Protein AF-R7UYV5-F1 (afdb_monomer)

Solvent-accessible surface area (backbone atoms only — not comparable to full-atom values): 17183 Å² total; per-residue (Å²): 114,71,64,65,51,50,54,50,50,54,48,51,55,49,33,38,77,69,59,76,44,75,61,69,67,58,50,24,51,49,26,20,51,45,19,33,54,54,36,56,57,60,69,42,44,60,77,72,38,45,71,62,54,72,73,52,86,53,70,69,59,49,52,48,54,55,47,52,53,52,50,51,51,54,54,49,55,54,69,66,52,76,60,58,95,75,49,88,76,94,54,76,79,52,58,78,50,43,81,80,53,74,98,81,84,72,66,77,56,48,59,56,22,21,54,61,21,46,48,76,76,76,92,62,38,27,42,59,44,27,51,73,62,38,43,38,42,67,93,74,33,97,73,51,39,72,41,53,53,85,82,46,59,84,50,38,63,61,30,34,37,66,21,87,89,35,90,52,43,69,46,79,65,89,73,72,86,91,74,51,62,70,58,47,53,49,39,44,50,53,38,30,68,62,74,56,46,42,36,29,34,40,34,23,43,32,52,66,56,23,46,46,44,33,63,65,48,49,45,48,39,31,72,68,22,67,74,41,43,79,44,39,59,56,59,85,44,96,85,38,77,30,54,74,46,31,46,41,34,76,74,27,36,38,39,48,25,14,38,72,31,52,69,55,40,64,67,55,72,20,36,34,39,39,36,49,64,66,90,65,43,62,74,55,17,94,87,76,38,41,35,67,61,50,41,57,60,24,25,58,93,29,69,94,75,28,32,36,42,65

Radius of gyration: 23.12 Å; Cα contacts (8 Å, |Δi|>4): 418; chains: 1; bounding box: 58×69×57 Å

Organism: Capitella teleta (NCBI:txid283909)

Sequence (310 aa):
MREAFKAKLTKLEYEEKSGKLTDASKVKEDAFKAGRIIRDELLAIPDRMADVLAAEEDPGKIAELLQEELEAILNELNRQKLFHPGTVLSNFLFYLYLTFYVPTLMSPLLPSGFFAGLKPDTRLTVSQWADQKRILPAKAAKEAGRWRTARTPYLKEIMDCLSPSSPVEQVIFMKGAQVGGTECGNNWLGYVIDHTPGPMMYVLPTLDLAKRTSKQRIAPMIEEMPSLQEKVRDPRSRDSGNTLLTKEFPNGVLIFTGANSAAGLRSMPARFLFMDEVDAYDDDVDGEGSPINLAIKRTATFSRNRKILM

Mean predicted aligned error: 13.52 Å

pLDDT: mean 79.77, std 18.06, range [32.81, 98.5]

Structure (mmCIF, N/CA/C/O backbone):
data_AF-R7UYV5-F1
#
_entry.id   AF-R7UYV5-F1
#
loop_
_atom_site.group_PDB
_atom_site.id
_atom_site.type_symbol
_atom_site.label_atom_id
_atom_site.label_alt_id
_atom_site.label_comp_id
_atom_site.label_asym_id
_atom_site.label_entity_id
_atom_site.label_seq_id
_atom_site.pdbx_PDB_ins_code
_atom_site.Cartn_x
_atom_site.Cartn_y
_atom_site.Cartn_z
_atom_site.occupancy
_atom_site.B_iso_or_equiv
_atom_site.auth_seq_id
_atom_site.auth_comp_id
_atom_site.auth_asym_id
_atom_site.auth_atom_id
_atom_site.pdbx_PDB_model_num
ATOM 1 N N . MET A 1 1 ? -16.642 43.621 31.802 1.00 54.19 1 MET A N 1
ATOM 2 C CA . MET A 1 1 ? -16.700 42.702 30.634 1.00 54.19 1 MET A CA 1
ATOM 3 C C . MET A 1 1 ? -15.513 41.729 30.587 1.00 54.19 1 MET A C 1
ATOM 5 O O . MET A 1 1 ? -15.738 40.533 30.472 1.00 54.19 1 MET A O 1
ATOM 9 N N . ARG A 1 2 ? -14.265 42.206 30.744 1.00 57.78 2 ARG A N 1
ATOM 10 C CA . ARG A 1 2 ? -13.034 41.385 30.698 1.00 57.78 2 ARG A CA 1
ATOM 11 C C . ARG A 1 2 ? -12.914 40.344 31.829 1.00 57.78 2 ARG A C 1
ATOM 13 O O . ARG A 1 2 ? -12.500 39.221 31.573 1.00 57.78 2 ARG A O 1
ATOM 20 N N . GLU A 1 3 ? -13.328 40.685 33.050 1.00 65.19 3 GLU A N 1
ATOM 21 C CA . GLU A 1 3 ? -13.266 39.773 34.210 1.00 65.19 3 GLU A CA 1
ATOM 22 C C . GLU A 1 3 ? -14.286 38.632 34.144 1.00 65.19 3 GLU A C 1
ATOM 24 O O . GLU A 1 3 ? -13.939 37.481 34.390 1.00 65.19 3 GLU A O 1
ATOM 29 N N . ALA A 1 4 ? -15.519 38.920 33.713 1.00 69.12 4 ALA A N 1
ATOM 30 C CA . ALA A 1 4 ? -16.550 37.899 33.514 1.00 69.12 4 ALA A CA 1
ATOM 31 C C . ALA A 1 4 ? -16.157 36.877 32.430 1.00 69.12 4 ALA A C 1
ATOM 33 O O . ALA A 1 4 ? -16.498 35.699 32.527 1.00 69.12 4 ALA A O 1
ATOM 34 N N . PHE A 1 5 ? -15.414 37.318 31.411 1.00 64.44 5 PHE A N 1
ATOM 35 C CA . PHE A 1 5 ? -14.887 36.441 30.365 1.00 64.44 5 PHE A CA 1
ATOM 36 C C . PHE A 1 5 ? -13.765 35.538 30.895 1.00 64.44 5 PHE A C 1
ATOM 38 O O . PHE A 1 5 ? -13.761 34.338 30.637 1.00 64.44 5 PHE A O 1
ATOM 45 N N . LYS A 1 6 ? -12.863 36.099 31.711 1.00 72.25 6 LYS A N 1
ATOM 46 C CA . LYS A 1 6 ? -11.785 35.355 32.377 1.00 72.25 6 LYS A CA 1
ATOM 47 C C . LYS A 1 6 ? -12.336 34.285 33.325 1.00 72.25 6 LYS A C 1
ATOM 49 O O . LYS A 1 6 ? -11.895 33.146 33.269 1.00 72.25 6 LYS A O 1
ATOM 54 N N . ALA A 1 7 ? -13.359 34.622 34.113 1.00 73.75 7 ALA A N 1
ATOM 55 C CA . ALA A 1 7 ? -14.025 33.682 35.015 1.00 73.75 7 ALA A CA 1
ATOM 56 C C . ALA A 1 7 ? -14.699 32.516 34.270 1.00 73.75 7 ALA A C 1
ATOM 58 O O . ALA A 1 7 ? -14.621 31.372 34.715 1.00 73.75 7 ALA A O 1
ATOM 59 N N . LYS A 1 8 ? -15.323 32.781 33.111 1.00 77.06 8 LYS A N 1
ATOM 60 C CA . LYS A 1 8 ? -15.879 31.722 32.252 1.00 77.06 8 LYS A CA 1
ATOM 61 C C . LYS A 1 8 ? -14.795 30.808 31.682 1.00 77.06 8 LYS A C 1
ATOM 63 O O . LYS A 1 8 ? -14.992 29.600 31.679 1.00 77.06 8 LYS A O 1
ATOM 68 N N . LEU A 1 9 ? -13.665 31.363 31.243 1.00 73.19 9 LEU A N 1
ATOM 69 C CA . LEU A 1 9 ? -12.555 30.579 30.697 1.00 73.19 9 LEU A CA 1
ATOM 70 C C . LEU A 1 9 ? -11.940 29.661 31.762 1.00 73.19 9 LEU A C 1
ATOM 72 O O . LEU A 1 9 ? -11.817 28.465 31.541 1.00 73.19 9 LEU A O 1
ATOM 76 N N . THR A 1 10 ? -11.659 30.189 32.954 1.00 73.12 10 THR A N 1
ATOM 77 C CA . THR A 1 10 ? -11.117 29.392 34.065 1.00 73.12 10 THR A CA 1
ATOM 78 C C . THR A 1 10 ? -12.093 28.308 34.526 1.00 73.12 10 THR A C 1
ATOM 80 O O . THR A 1 10 ? -11.672 27.214 34.894 1.00 73.12 10 THR A O 1
ATOM 83 N N . LYS A 1 11 ? -13.405 28.579 34.474 1.00 76.00 11 LYS A N 1
ATOM 84 C CA . LYS A 1 11 ? -14.430 27.567 34.747 1.00 76.00 11 LYS A CA 1
ATOM 85 C C . LYS A 1 11 ? -14.418 26.450 33.698 1.00 76.00 11 LYS A C 1
ATOM 87 O O . LYS A 1 11 ? -14.451 25.290 34.088 1.00 76.00 11 LYS A O 1
ATOM 92 N N . LEU A 1 12 ? -14.325 26.786 32.410 1.00 73.50 12 LEU A N 1
ATOM 93 C CA . LEU A 1 12 ? -14.223 25.801 31.326 1.00 73.50 12 LEU A CA 1
ATOM 94 C C . LEU A 1 12 ? -12.952 24.950 31.452 1.00 73.50 12 LEU A C 1
ATOM 96 O O . LEU A 1 12 ? -13.038 23.731 31.388 1.00 73.50 12 LEU A O 1
ATOM 100 N N . GLU A 1 13 ? -11.800 25.568 31.723 1.00 70.94 13 GLU A N 1
ATOM 101 C CA . GLU A 1 13 ? -10.529 24.859 31.943 1.00 70.94 13 GLU A CA 1
ATOM 102 C C . GLU A 1 13 ? -10.581 23.935 33.171 1.00 70.94 13 GLU A C 1
ATOM 104 O O . GLU A 1 13 ? -10.011 22.843 33.167 1.00 70.94 13 GLU A O 1
ATOM 109 N N . TYR A 1 14 ? -11.265 24.352 34.241 1.00 72.69 14 TYR A N 1
ATOM 110 C CA . TYR A 1 14 ? -11.492 23.517 35.422 1.00 72.69 14 TYR A CA 1
ATOM 111 C C . TYR A 1 14 ? -12.441 22.349 35.122 1.00 72.69 14 TYR A C 1
ATOM 113 O O . TYR A 1 14 ? -12.207 21.223 35.561 1.00 72.69 14 TYR A O 1
ATOM 121 N N . GLU A 1 15 ? -13.511 22.591 34.368 1.00 72.56 15 GLU A N 1
ATOM 122 C CA . GLU A 1 15 ? -14.470 21.564 33.957 1.00 72.56 15 GLU A CA 1
ATOM 123 C C . GLU A 1 15 ? -13.849 20.555 32.972 1.00 72.56 15 GLU A C 1
ATOM 125 O O . GLU A 1 15 ? -14.132 19.363 33.069 1.00 72.56 15 GLU A O 1
ATOM 130 N N . GLU A 1 16 ? -12.928 20.984 32.108 1.00 66.00 16 GLU A N 1
ATOM 131 C CA . GLU A 1 16 ? -12.119 20.106 31.253 1.00 66.00 16 GLU A CA 1
ATOM 132 C C . GLU A 1 16 ? -11.126 19.270 32.081 1.00 66.00 16 GLU A C 1
ATOM 134 O O . GLU A 1 16 ? -11.107 18.044 31.982 1.00 66.00 16 GLU A O 1
ATOM 139 N N . LYS A 1 17 ? -10.358 19.898 32.987 1.00 68.88 17 LYS A N 1
ATOM 140 C CA . LYS A 1 17 ? -9.399 19.192 33.864 1.00 68.88 17 LYS A CA 1
ATOM 141 C C . LYS A 1 17 ? -10.058 18.243 34.865 1.00 68.88 17 LYS A C 1
ATOM 143 O O . LYS A 1 17 ? -9.438 17.266 35.270 1.00 68.88 17 LYS A O 1
ATOM 148 N N . SER A 1 18 ? -11.294 18.524 35.274 1.00 67.44 18 SER A N 1
ATOM 149 C CA . SER A 1 18 ? -12.090 17.638 36.135 1.00 67.44 18 SER A CA 1
ATOM 150 C C . SER A 1 18 ? -12.818 16.533 35.362 1.00 67.44 18 SER A C 1
ATOM 152 O O . SER A 1 18 ? -13.524 15.736 35.976 1.00 67.44 18 SER A O 1
ATOM 154 N N . GLY A 1 19 ? -12.658 16.472 34.033 1.00 59.16 19 GLY A N 1
ATOM 155 C CA . GLY A 1 19 ? -13.279 15.461 33.178 1.00 59.16 19 GLY A CA 1
ATOM 156 C C . GLY A 1 19 ? -14.786 15.645 32.969 1.00 59.16 19 GLY A C 1
ATOM 157 O O . GLY A 1 19 ? -15.437 14.739 32.459 1.00 59.16 19 GLY A O 1
ATOM 158 N N . LYS A 1 20 ? -15.356 16.796 33.357 1.00 63.41 20 LYS A N 1
ATOM 159 C CA . LYS A 1 20 ? -16.779 17.127 33.152 1.00 63.41 20 LYS A CA 1
ATOM 160 C C . LYS A 1 20 ? -17.080 17.614 31.736 1.00 63.41 20 LYS A C 1
ATOM 162 O O . LYS A 1 20 ? -18.217 17.496 31.289 1.00 63.41 20 LYS A O 1
ATOM 167 N N . LEU A 1 21 ? -16.085 18.171 31.049 1.00 58.25 21 LEU A N 1
ATOM 168 C CA . LEU A 1 21 ? -16.178 18.611 29.660 1.00 58.25 21 LEU A CA 1
ATOM 169 C C . LEU A 1 21 ? -15.117 17.912 28.814 1.00 58.25 21 LEU A C 1
ATOM 171 O O . LEU A 1 21 ? -14.009 17.643 29.271 1.00 58.25 21 LEU A O 1
ATOM 175 N N . THR A 1 22 ? -15.464 17.627 27.564 1.00 68.62 22 THR A N 1
ATOM 176 C CA . THR A 1 22 ? -14.539 17.082 26.574 1.00 68.62 22 THR A CA 1
ATOM 177 C C . THR A 1 22 ? -14.796 17.754 25.229 1.00 68.62 22 THR A C 1
ATOM 179 O O . THR A 1 22 ? -15.913 18.204 24.959 1.00 68.62 22 THR A O 1
ATOM 182 N N . ASP A 1 23 ? -13.757 17.851 24.401 1.00 68.69 23 ASP A N 1
ATOM 183 C CA . ASP A 1 23 ? -13.834 18.526 23.109 1.00 68.69 23 ASP A CA 1
ATOM 184 C C . ASP A 1 23 ? -14.849 17.840 22.175 1.00 68.69 23 ASP A C 1
ATOM 186 O O . ASP A 1 23 ? -14.789 16.637 21.919 1.00 68.69 23 ASP A O 1
ATOM 190 N N . ALA A 1 24 ? -15.796 18.620 21.651 1.00 64.56 24 ALA A N 1
ATOM 191 C CA . ALA A 1 24 ? -16.875 18.116 20.805 1.00 64.56 24 ALA A CA 1
ATOM 192 C C . ALA A 1 24 ? -16.383 17.522 19.472 1.00 64.56 24 ALA A C 1
ATOM 194 O O . ALA A 1 24 ? -17.008 16.596 18.949 1.00 64.56 24 ALA A O 1
ATOM 195 N N . SER A 1 25 ? -15.288 18.046 18.916 1.00 61.69 25 SER A N 1
ATOM 196 C CA . SER A 1 25 ? -14.657 17.524 17.699 1.00 61.69 25 SER A CA 1
ATOM 197 C C . SER A 1 25 ? -13.985 16.189 17.995 1.00 61.69 25 SER A C 1
ATOM 199 O O . SER A 1 25 ? -14.195 15.230 17.258 1.00 61.69 25 SER A O 1
ATOM 201 N N . LYS A 1 26 ? -13.301 16.082 19.139 1.00 62.88 26 LYS A N 1
ATOM 202 C CA . LYS A 1 26 ? -12.707 14.825 19.609 1.00 62.88 26 LYS A CA 1
ATOM 203 C C . LYS A 1 26 ? -13.756 13.728 19.821 1.00 62.88 26 LYS A C 1
ATOM 205 O O . LYS A 1 26 ? -13.574 12.618 19.335 1.00 62.88 26 LYS A O 1
ATOM 210 N N . VAL A 1 27 ? -14.896 14.042 20.450 1.00 64.00 27 VAL A N 1
ATOM 211 C CA . VAL A 1 27 ? -16.013 13.079 20.599 1.00 64.00 27 VAL A CA 1
ATOM 212 C C . VAL A 1 27 ? -16.524 12.601 19.245 1.00 64.00 27 VAL A C 1
ATOM 214 O O . VAL A 1 27 ? -16.789 11.414 19.074 1.00 64.00 27 VAL A O 1
ATOM 217 N N . LYS A 1 28 ? -16.674 13.511 18.275 1.00 59.09 28 LYS A N 1
ATOM 218 C CA . LYS A 1 28 ? -17.114 13.156 16.921 1.00 59.09 28 LYS A CA 1
ATOM 219 C C . LYS A 1 28 ? -16.106 12.268 16.202 1.00 59.09 28 LYS A C 1
ATOM 221 O O . LYS A 1 28 ? -16.522 11.303 15.568 1.00 59.09 28 LYS A O 1
ATOM 226 N N . GLU A 1 29 ? -14.816 12.579 16.294 1.00 58.94 29 GLU A N 1
ATOM 227 C CA . GLU A 1 29 ? -13.751 11.765 15.706 1.00 58.94 29 GLU A CA 1
ATOM 228 C C . GLU A 1 29 ? -13.697 10.368 16.319 1.00 58.94 29 GLU A C 1
ATOM 230 O O . GLU A 1 29 ? -13.600 9.384 15.588 1.00 58.94 29 GLU A O 1
ATOM 235 N N . ASP A 1 30 ? -13.787 10.265 17.643 1.00 61.31 30 ASP A N 1
ATOM 236 C CA . ASP A 1 30 ? -13.754 8.983 18.344 1.00 61.31 30 ASP A CA 1
ATOM 237 C C . ASP A 1 30 ? -15.011 8.155 18.027 1.00 61.31 30 ASP A C 1
ATOM 239 O O . ASP A 1 30 ? -14.907 6.968 17.717 1.00 61.31 30 ASP A O 1
ATOM 243 N N . ALA A 1 31 ? -16.188 8.789 17.969 1.00 62.53 31 ALA A N 1
ATOM 244 C CA . ALA A 1 31 ? -17.424 8.145 17.524 1.00 62.53 31 ALA A CA 1
ATOM 245 C C . ALA A 1 31 ? -17.353 7.683 16.056 1.00 62.53 31 ALA A C 1
ATOM 247 O O . ALA A 1 31 ? -17.812 6.586 15.735 1.00 62.53 31 ALA A O 1
ATOM 248 N N . PHE A 1 32 ? -16.753 8.482 15.166 1.00 60.69 32 PHE A N 1
ATOM 249 C CA . PHE A 1 32 ? -16.537 8.117 13.764 1.00 60.69 32 PHE A CA 1
ATOM 250 C C . PHE A 1 32 ? -15.580 6.929 13.626 1.00 60.69 32 PHE A C 1
ATOM 252 O O . PHE A 1 32 ? -15.877 5.991 12.888 1.00 60.69 32 PHE A O 1
ATOM 259 N N . LYS A 1 33 ? -14.461 6.928 14.364 1.00 60.91 33 LYS A N 1
ATOM 260 C CA . LYS A 1 33 ? -13.514 5.801 14.408 1.00 60.91 33 LYS A CA 1
ATOM 261 C C . LYS A 1 33 ? -14.194 4.531 14.916 1.00 60.91 33 LYS A C 1
ATOM 263 O O . LYS A 1 33 ? -14.040 3.488 14.290 1.00 60.91 33 LYS A O 1
ATOM 268 N N . ALA A 1 34 ? -14.987 4.622 15.985 1.00 64.88 34 ALA A N 1
ATOM 269 C CA . ALA A 1 34 ? -15.735 3.485 16.515 1.00 64.88 34 ALA A CA 1
ATOM 270 C C . ALA A 1 34 ? -16.741 2.929 15.491 1.00 64.88 34 ALA A C 1
ATOM 272 O O . ALA A 1 34 ? -16.753 1.727 15.236 1.00 64.88 34 ALA A O 1
ATOM 273 N N . GLY A 1 35 ? -17.528 3.798 14.845 1.00 64.44 35 GLY A N 1
ATOM 274 C CA . GLY A 1 35 ? -18.450 3.394 13.778 1.00 64.44 35 GLY A CA 1
ATOM 275 C C . GLY A 1 35 ? -17.730 2.736 12.596 1.00 64.44 35 GLY A C 1
ATOM 276 O O . GLY A 1 35 ? -18.195 1.723 12.079 1.00 64.44 35 GLY A O 1
ATOM 277 N N . ARG A 1 36 ? -16.559 3.262 12.213 1.00 63.50 36 ARG A N 1
ATOM 278 C CA . ARG A 1 36 ? -15.722 2.703 11.145 1.00 63.50 36 ARG A CA 1
ATOM 279 C C . ARG A 1 36 ? -15.203 1.308 11.488 1.00 63.50 36 ARG A C 1
ATOM 281 O O . ARG A 1 36 ? -15.285 0.427 10.646 1.00 63.50 36 ARG A O 1
ATOM 288 N N . ILE A 1 37 ? -14.709 1.102 12.709 1.00 65.62 37 ILE A N 1
ATOM 289 C CA . ILE A 1 37 ? -14.221 -0.206 13.171 1.00 65.62 37 ILE A CA 1
ATOM 290 C C . ILE A 1 37 ? -15.350 -1.241 13.112 1.00 65.62 37 ILE A C 1
ATOM 292 O O . ILE A 1 37 ? -15.172 -2.303 12.527 1.00 65.62 37 ILE A O 1
ATOM 296 N N . ILE A 1 38 ? -16.538 -0.903 13.627 1.00 70.50 38 ILE A N 1
ATOM 297 C CA . ILE A 1 38 ? -17.713 -1.789 13.569 1.00 70.50 38 ILE A CA 1
ATOM 298 C C . ILE A 1 38 ? -18.067 -2.127 12.118 1.00 70.50 38 ILE A C 1
ATOM 300 O O . ILE A 1 38 ? -18.268 -3.288 11.776 1.00 70.50 38 ILE A O 1
ATOM 304 N N . ARG A 1 39 ? -18.140 -1.116 11.250 1.00 70.38 39 ARG A N 1
ATOM 305 C CA . ARG A 1 39 ? -18.445 -1.304 9.831 1.00 70.38 39 ARG A CA 1
ATOM 306 C C . ARG A 1 39 ? -17.429 -2.214 9.146 1.00 70.38 39 ARG A C 1
ATOM 308 O O . ARG A 1 39 ? -17.838 -3.101 8.406 1.00 70.38 39 ARG A O 1
ATOM 315 N N . ASP A 1 40 ? -16.139 -1.970 9.357 1.00 66.62 40 ASP A N 1
ATOM 316 C CA . ASP A 1 40 ? -15.062 -2.740 8.734 1.00 66.62 40 ASP A CA 1
ATOM 317 C C . ASP A 1 40 ? -15.142 -4.219 9.173 1.00 66.62 40 ASP A C 1
ATOM 319 O O . ASP A 1 40 ? -15.037 -5.106 8.327 1.00 66.62 40 ASP A O 1
ATOM 323 N N . GLU A 1 41 ? -15.452 -4.491 10.448 1.00 72.06 41 GLU A N 1
ATOM 324 C CA . GLU A 1 41 ? -15.679 -5.856 10.946 1.00 72.06 41 GLU A CA 1
ATOM 325 C C . GLU A 1 41 ? -16.919 -6.528 10.346 1.00 72.06 41 GLU A C 1
ATOM 327 O O . GLU A 1 41 ? -16.866 -7.704 9.987 1.00 72.06 41 GLU A O 1
ATOM 332 N N . LEU A 1 42 ? -18.028 -5.799 10.199 1.00 74.44 42 LEU A N 1
ATOM 333 C CA . LEU A 1 42 ? -19.252 -6.329 9.589 1.00 74.44 42 LEU A CA 1
ATOM 334 C C . LEU A 1 42 ? -19.067 -6.623 8.095 1.00 74.44 42 LEU A C 1
ATOM 336 O O . LEU A 1 42 ? -19.518 -7.653 7.599 1.00 74.44 42 LEU A O 1
ATOM 340 N N . LEU A 1 43 ? -18.388 -5.733 7.367 1.00 71.38 43 LEU A N 1
ATOM 341 C CA . LEU A 1 43 ? -18.128 -5.902 5.935 1.00 71.38 43 LEU A CA 1
ATOM 342 C C . LEU A 1 43 ? -17.137 -7.032 5.637 1.00 71.38 43 LEU A C 1
ATOM 344 O O . LEU A 1 43 ? -17.110 -7.508 4.505 1.00 71.38 43 LEU A O 1
ATOM 348 N N . ALA A 1 44 ? -16.356 -7.471 6.625 1.00 72.44 44 ALA A N 1
ATOM 349 C CA . ALA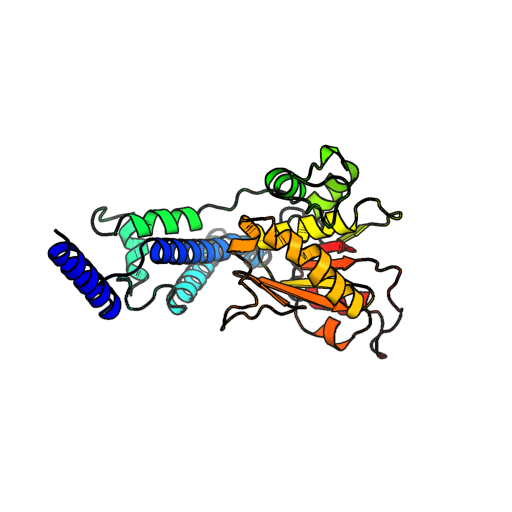 A 1 44 ? -15.452 -8.609 6.502 1.00 72.44 44 ALA A CA 1
ATOM 350 C C . ALA A 1 44 ? -16.150 -9.974 6.673 1.00 72.44 44 ALA A C 1
ATOM 352 O O . ALA A 1 44 ? -15.559 -10.991 6.312 1.00 72.44 44 ALA A O 1
ATOM 353 N N . ILE A 1 45 ? -17.391 -10.020 7.185 1.00 78.69 45 ILE A N 1
ATOM 354 C CA . ILE A 1 45 ? -18.133 -11.276 7.412 1.00 78.69 45 ILE A CA 1
ATOM 355 C C . ILE A 1 45 ? -18.226 -12.130 6.138 1.00 78.69 45 ILE A C 1
ATOM 357 O O . ILE A 1 45 ? -17.873 -13.307 6.216 1.00 78.69 45 ILE A O 1
ATOM 361 N N . PRO A 1 46 ? -18.624 -11.595 4.962 1.00 76.12 46 PRO A N 1
ATOM 362 C CA . PRO A 1 46 ? -18.703 -12.402 3.748 1.00 76.12 46 PRO A CA 1
ATOM 363 C C . PRO A 1 46 ? -17.367 -13.063 3.399 1.00 76.12 46 PRO A C 1
ATOM 365 O O . PRO A 1 46 ? -17.341 -14.259 3.148 1.00 76.12 46 PRO A O 1
ATOM 368 N N . ASP A 1 47 ? -16.253 -12.330 3.463 1.00 72.69 47 ASP A N 1
ATOM 369 C CA . ASP A 1 47 ? -14.923 -12.865 3.137 1.00 72.69 47 ASP A CA 1
ATOM 370 C C . ASP A 1 47 ? -14.443 -13.916 4.159 1.00 72.69 47 ASP A C 1
ATOM 372 O O . ASP A 1 47 ? -13.744 -14.872 3.801 1.00 72.69 47 ASP A O 1
ATOM 376 N N . ARG A 1 48 ? -14.795 -13.752 5.445 1.00 77.75 48 ARG A N 1
ATOM 377 C CA . ARG A 1 48 ? -14.454 -14.712 6.511 1.00 77.75 48 ARG A CA 1
ATOM 378 C C . ARG A 1 48 ? -15.260 -15.998 6.385 1.00 77.75 48 ARG A C 1
ATOM 380 O O . ARG A 1 48 ? -14.682 -17.084 6.469 1.00 77.75 48 ARG A O 1
ATOM 387 N N . MET A 1 49 ? -16.558 -15.861 6.137 1.00 83.12 49 MET A N 1
ATOM 388 C CA . MET A 1 49 ? -17.513 -16.959 6.172 1.00 83.12 49 MET A CA 1
ATOM 389 C C . MET A 1 49 ? -17.774 -17.611 4.813 1.00 83.12 49 MET A C 1
ATOM 391 O O . MET A 1 49 ? -18.365 -18.683 4.800 1.00 83.12 49 MET A O 1
ATOM 395 N N . ALA A 1 50 ? -17.328 -17.026 3.693 1.00 76.75 50 ALA A N 1
ATOM 396 C CA . ALA A 1 50 ? -17.620 -17.508 2.337 1.00 76.75 50 ALA A CA 1
ATOM 397 C C . ALA A 1 50 ? -17.433 -19.023 2.181 1.00 76.75 50 ALA A C 1
ATOM 399 O O . ALA A 1 50 ? -18.364 -19.703 1.768 1.00 76.75 50 ALA A O 1
ATOM 400 N N . ASP A 1 51 ? -16.272 -19.553 2.572 1.00 80.44 51 ASP A N 1
ATOM 401 C CA . ASP A 1 51 ? -15.964 -20.982 2.428 1.00 80.44 51 ASP A CA 1
ATOM 402 C C . ASP A 1 51 ? -16.836 -21.868 3.335 1.00 80.44 51 ASP A C 1
ATOM 404 O O . ASP A 1 51 ? -17.221 -22.965 2.944 1.00 80.44 51 ASP A O 1
ATOM 408 N N . VAL A 1 52 ? -17.157 -21.391 4.544 1.00 85.12 52 VAL A N 1
ATOM 409 C CA . VAL A 1 52 ? -17.969 -22.129 5.527 1.00 85.12 52 VAL A CA 1
ATOM 410 C C . VAL A 1 52 ? -19.428 -22.170 5.082 1.00 85.12 52 VAL A C 1
ATOM 412 O O . VAL A 1 52 ? -20.051 -23.225 5.097 1.00 85.12 52 VAL A O 1
ATOM 415 N N . LEU A 1 53 ? -19.955 -21.029 4.639 1.00 87.25 53 LEU A N 1
ATOM 416 C CA . LEU A 1 53 ? -21.332 -20.901 4.171 1.00 87.25 53 LEU A CA 1
ATOM 417 C C . LEU A 1 53 ? -21.536 -21.579 2.816 1.00 87.25 53 LEU A C 1
ATOM 419 O O . LEU A 1 53 ? -22.612 -22.099 2.565 1.00 87.25 53 LEU A O 1
ATOM 423 N N . ALA A 1 54 ? -20.519 -21.605 1.950 1.00 85.50 54 ALA A N 1
ATOM 424 C CA . ALA A 1 54 ? -20.581 -22.323 0.677 1.00 85.50 54 ALA A CA 1
ATOM 425 C C . ALA A 1 54 ? -20.596 -23.851 0.849 1.00 85.50 54 ALA A C 1
ATOM 427 O O . ALA A 1 54 ? -21.015 -24.556 -0.066 1.00 85.50 54 ALA A O 1
ATOM 428 N N . ALA A 1 55 ? -20.120 -24.358 1.991 1.00 88.06 55 ALA A N 1
ATOM 429 C CA . ALA A 1 55 ? -20.089 -25.782 2.312 1.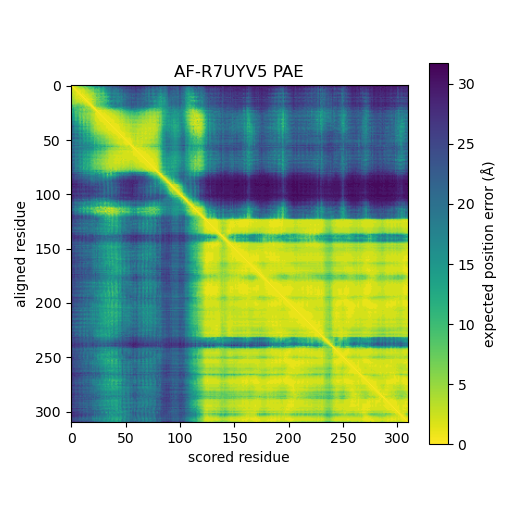00 88.06 55 ALA A CA 1
ATOM 430 C C . ALA A 1 55 ? -21.322 -26.269 3.096 1.00 88.06 55 ALA A C 1
ATOM 432 O O . ALA A 1 55 ? -21.446 -27.471 3.326 1.00 88.06 55 ALA A O 1
ATOM 433 N N . GLU A 1 56 ? -22.206 -25.364 3.524 1.00 91.12 56 GLU A N 1
ATOM 434 C CA . GLU A 1 56 ? -23.415 -25.689 4.281 1.00 91.12 56 GLU A CA 1
ATOM 435 C C . GLU A 1 56 ? -24.652 -25.528 3.388 1.00 91.12 56 GLU A C 1
ATOM 437 O O . GLU A 1 56 ? -24.806 -24.526 2.692 1.00 91.12 56 GLU A O 1
ATOM 442 N N . GLU A 1 57 ? -25.530 -26.529 3.397 1.00 88.38 57 GLU A N 1
ATOM 443 C CA . GLU A 1 57 ? -26.729 -26.566 2.548 1.00 88.38 57 GLU A CA 1
ATOM 444 C C . GLU A 1 57 ? -28.009 -26.280 3.348 1.00 88.38 57 GLU A C 1
ATOM 446 O O . GLU A 1 57 ? -29.017 -25.880 2.761 1.00 88.38 57 GLU A O 1
ATOM 451 N N . ASP A 1 58 ? -27.985 -26.455 4.678 1.00 91.38 58 ASP A N 1
ATOM 452 C CA . ASP A 1 58 ? -29.144 -26.208 5.537 1.00 91.38 58 ASP A CA 1
ATOM 453 C C . ASP A 1 58 ? -29.325 -24.708 5.856 1.00 91.38 58 ASP A C 1
ATOM 455 O O . ASP A 1 58 ? -28.480 -24.107 6.530 1.00 91.38 58 ASP A O 1
ATOM 459 N N . PRO A 1 59 ? -30.456 -24.084 5.468 1.00 83.94 59 PRO A N 1
ATOM 460 C CA . PRO A 1 59 ? -30.719 -22.677 5.759 1.00 83.94 59 PRO A CA 1
ATOM 461 C C . PRO A 1 59 ? -30.751 -22.342 7.255 1.00 83.94 59 PRO A C 1
ATOM 463 O O . PRO A 1 59 ? -30.386 -21.227 7.630 1.00 83.94 59 PRO A O 1
ATOM 466 N N . GLY A 1 60 ? -31.194 -23.278 8.106 1.00 85.62 60 GLY A N 1
ATOM 467 C CA . GLY A 1 60 ? -31.234 -23.075 9.557 1.00 85.62 60 GLY A CA 1
ATOM 468 C C . GLY A 1 60 ? -29.831 -22.914 10.129 1.00 85.62 60 GLY A C 1
ATOM 469 O O . GLY A 1 60 ? -29.539 -21.943 10.827 1.00 85.62 60 GLY A O 1
ATOM 470 N N . LYS A 1 61 ? -28.938 -23.819 9.738 1.00 81.25 61 LYS A N 1
ATOM 471 C CA . LYS A 1 61 ? -27.539 -23.809 10.149 1.00 81.25 61 LYS A CA 1
ATOM 472 C C . LYS A 1 61 ? -26.723 -22.668 9.543 1.00 81.25 61 LYS A C 1
ATOM 474 O O . LYS A 1 61 ? -25.880 -22.098 10.225 1.00 81.25 61 LYS A O 1
ATOM 479 N N . ILE A 1 62 ? -27.017 -22.260 8.306 1.00 79.69 62 ILE A N 1
ATOM 480 C CA . ILE A 1 62 ? -26.458 -21.032 7.709 1.00 79.69 62 ILE A CA 1
ATOM 481 C C . ILE A 1 62 ? -26.792 -19.807 8.573 1.00 79.69 62 ILE A C 1
ATOM 483 O O . ILE A 1 62 ? -25.918 -18.976 8.830 1.00 79.69 62 ILE A O 1
ATOM 487 N N . ALA A 1 63 ? -28.047 -19.682 9.020 1.00 74.44 63 ALA A N 1
ATOM 488 C CA . ALA A 1 63 ? -28.473 -18.569 9.865 1.00 74.44 63 ALA A CA 1
ATOM 489 C C . ALA A 1 63 ? -27.799 -18.601 11.247 1.00 74.44 63 ALA A C 1
ATOM 491 O O . ALA A 1 63 ? -27.358 -17.556 11.721 1.00 74.44 63 ALA A O 1
ATOM 492 N N . GLU A 1 64 ? -27.674 -19.786 11.852 1.00 82.94 64 GLU A N 1
ATOM 493 C CA . GLU A 1 64 ? -26.968 -19.991 13.123 1.00 82.94 64 GLU A CA 1
ATOM 494 C C . GLU A 1 64 ? -25.495 -19.573 13.017 1.00 82.94 64 GLU A C 1
ATOM 496 O O . GLU A 1 64 ? -25.048 -18.724 13.784 1.00 82.94 64 GLU A O 1
ATOM 501 N N . LEU A 1 65 ? -24.774 -20.052 11.997 1.00 79.50 65 LEU A N 1
ATOM 502 C CA . LEU A 1 65 ? -23.370 -19.704 11.751 1.00 79.50 65 LEU A CA 1
ATOM 503 C C . LEU A 1 65 ? -23.166 -18.190 11.573 1.00 79.50 65 LEU A C 1
ATOM 505 O O . LEU A 1 65 ? -22.254 -17.603 12.157 1.00 79.50 65 LEU A O 1
ATOM 509 N N . LEU A 1 66 ? -24.019 -17.539 10.774 1.00 77.12 66 LEU A N 1
ATOM 510 C CA . LEU A 1 66 ? -23.972 -16.085 10.586 1.00 77.12 66 LEU A CA 1
ATOM 511 C C . LEU A 1 66 ? -24.240 -15.327 11.893 1.00 77.12 66 LEU A C 1
ATOM 513 O O . LEU A 1 66 ? -23.618 -14.291 12.141 1.00 77.12 66 LEU A O 1
ATOM 517 N N . GLN A 1 67 ? -25.172 -15.817 12.711 1.00 77.31 67 GLN A N 1
ATOM 518 C CA . GLN A 1 67 ? -25.516 -15.201 13.986 1.00 77.31 67 GLN A CA 1
ATOM 519 C C . GLN A 1 67 ? -24.386 -15.358 15.011 1.00 77.31 67 GLN A C 1
ATOM 521 O O . GLN A 1 67 ? -24.033 -14.377 15.663 1.00 77.31 67 GLN A O 1
ATOM 526 N N . GLU A 1 68 ? -23.769 -16.537 15.100 1.00 80.88 68 GLU A N 1
ATOM 527 C CA . GLU A 1 68 ? -22.607 -16.789 15.958 1.00 80.88 68 GLU A CA 1
ATOM 528 C C . GLU A 1 68 ? -21.428 -15.870 15.609 1.00 80.88 68 GLU A C 1
ATOM 530 O O . GLU A 1 68 ? -20.837 -15.255 16.500 1.00 80.88 68 GLU A O 1
ATOM 535 N N . GLU A 1 69 ? -21.113 -15.711 14.319 1.00 83.00 69 GLU A N 1
ATOM 536 C CA . GLU A 1 69 ? -20.042 -14.814 13.867 1.00 83.00 69 GLU A CA 1
ATOM 537 C C . GLU A 1 69 ? -20.360 -13.349 14.209 1.00 83.00 69 GLU A C 1
ATOM 539 O O . GLU A 1 69 ? -19.500 -12.609 14.698 1.00 83.00 69 GLU A O 1
ATOM 544 N N . LEU A 1 70 ? -21.609 -12.920 14.004 1.00 73.69 70 LEU A N 1
ATOM 545 C CA . LEU A 1 70 ? -22.051 -11.572 14.358 1.00 73.69 70 LEU A CA 1
ATOM 546 C C . LEU A 1 70 ? -21.926 -11.319 15.870 1.00 73.69 70 LEU A C 1
ATOM 548 O O . LEU A 1 70 ? -21.417 -10.276 16.287 1.00 73.69 70 LEU A O 1
ATOM 552 N N . GLU A 1 71 ? -22.355 -12.272 16.698 1.00 76.44 71 GLU A N 1
ATOM 553 C CA . GLU A 1 71 ? -22.238 -12.200 18.155 1.00 76.44 71 GLU A CA 1
ATOM 554 C C . GLU A 1 71 ? -20.772 -12.192 18.609 1.00 76.44 71 GLU A C 1
ATOM 556 O O . GLU A 1 71 ? -20.408 -11.421 19.504 1.00 76.44 71 GLU A O 1
ATOM 561 N N . ALA A 1 72 ? -19.903 -12.985 17.978 1.00 75.06 72 ALA A N 1
ATOM 562 C CA . ALA A 1 72 ? -18.471 -13.004 18.263 1.00 75.06 72 ALA A CA 1
ATOM 563 C C . ALA A 1 72 ? -17.821 -11.635 18.005 1.00 75.06 72 ALA A C 1
ATOM 565 O O . ALA A 1 72 ? -17.112 -11.115 18.873 1.00 75.06 72 ALA A O 1
ATOM 566 N N . ILE A 1 73 ? -18.126 -11.013 16.861 1.00 71.06 73 ILE A N 1
ATOM 567 C CA . ILE A 1 73 ? -17.650 -9.671 16.497 1.00 71.06 73 ILE A CA 1
ATOM 568 C C . ILE A 1 73 ? -18.129 -8.631 17.511 1.00 71.06 73 ILE A C 1
ATOM 570 O O . ILE A 1 73 ? -17.330 -7.849 18.029 1.00 71.06 73 ILE A O 1
ATOM 574 N N . LEU A 1 74 ? -19.424 -8.625 17.837 1.00 69.50 74 LEU A N 1
ATOM 575 C CA . LEU A 1 74 ? -19.993 -7.669 18.791 1.00 69.50 74 LEU A CA 1
ATOM 576 C C . LEU A 1 74 ? -19.373 -7.820 20.188 1.00 69.50 74 LEU A C 1
ATOM 578 O O . LEU A 1 74 ? -19.076 -6.821 20.848 1.00 69.50 74 LEU A O 1
ATOM 582 N N . ASN A 1 75 ? -19.125 -9.053 20.630 1.00 71.06 75 ASN A N 1
ATOM 583 C CA . ASN A 1 75 ? -18.468 -9.326 21.905 1.00 71.06 75 ASN A CA 1
ATOM 584 C C . ASN A 1 75 ? -17.004 -8.865 21.922 1.00 71.06 75 ASN A C 1
ATOM 586 O O . ASN A 1 75 ? -16.539 -8.335 22.934 1.00 71.06 75 ASN A O 1
ATOM 590 N N . GLU A 1 76 ? -16.283 -9.022 20.815 1.00 68.69 76 GLU A N 1
ATOM 591 C CA . GLU A 1 76 ? -14.904 -8.550 20.6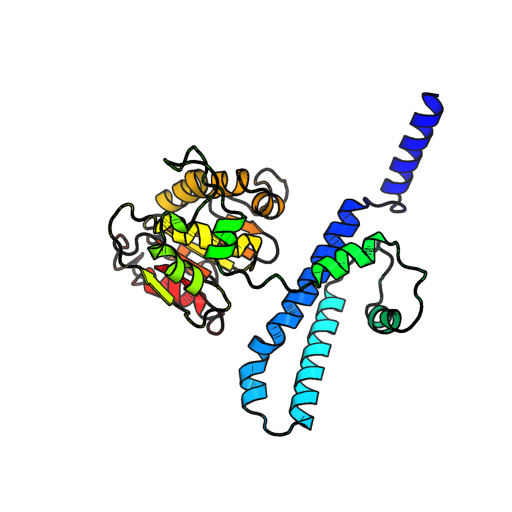92 1.00 68.69 76 GLU A CA 1
ATOM 592 C C . GLU A 1 76 ? -14.819 -7.019 20.696 1.00 68.69 76 GLU A C 1
ATOM 594 O O . GLU A 1 76 ? -14.037 -6.433 21.447 1.00 68.69 76 GLU A O 1
ATOM 599 N N . LEU A 1 77 ? -15.704 -6.355 19.954 1.00 64.69 77 LEU A N 1
ATOM 600 C CA . LEU A 1 77 ? -15.812 -4.895 19.938 1.00 64.69 77 LEU A CA 1
ATOM 601 C C . LEU A 1 77 ? -16.142 -4.328 21.327 1.00 64.69 77 LEU A C 1
ATOM 603 O O . LEU A 1 77 ? -15.589 -3.304 21.734 1.00 64.69 77 LEU A O 1
ATOM 607 N N . ASN A 1 78 ? -16.987 -5.018 22.097 1.00 64.12 78 ASN A N 1
ATOM 608 C CA . ASN A 1 78 ? -17.270 -4.657 23.485 1.00 64.12 78 ASN A CA 1
ATOM 609 C C . ASN A 1 78 ? -16.014 -4.753 24.377 1.00 64.12 78 ASN A C 1
ATOM 611 O O . ASN A 1 78 ? -15.761 -3.873 25.205 1.00 64.12 78 ASN A O 1
ATOM 615 N N . ARG A 1 79 ? -15.186 -5.794 24.195 1.00 64.94 79 ARG A N 1
ATOM 616 C CA . ARG A 1 79 ? -13.949 -5.995 24.975 1.00 64.94 79 ARG A CA 1
ATOM 617 C C . ARG A 1 79 ? -12.899 -4.917 24.727 1.00 64.94 79 ARG A C 1
ATOM 619 O O . ARG A 1 79 ? -12.191 -4.545 25.662 1.00 64.94 79 ARG A O 1
ATOM 626 N N . GLN A 1 80 ? -12.827 -4.376 23.514 1.00 59.00 80 GLN A N 1
ATOM 627 C CA . GLN A 1 80 ? -11.814 -3.387 23.131 1.00 59.00 80 GLN A CA 1
ATOM 628 C C . GLN A 1 80 ? -11.991 -2.004 23.784 1.00 59.00 80 GLN A C 1
ATOM 630 O O . GLN A 1 80 ? -11.138 -1.141 23.589 1.00 59.00 80 GLN A O 1
ATOM 635 N N . LYS A 1 81 ? -13.047 -1.778 24.589 1.00 55.41 81 LYS A N 1
ATOM 636 C CA . LYS A 1 81 ? -13.335 -0.486 25.247 1.00 55.41 81 LYS A CA 1
ATOM 637 C C . LYS A 1 81 ? -13.150 0.688 24.279 1.00 55.41 81 LYS A C 1
ATOM 639 O O . LYS A 1 81 ? -12.450 1.653 24.581 1.00 55.41 81 LYS A O 1
ATOM 644 N N . LEU A 1 82 ? -13.814 0.612 23.123 1.00 51.94 82 LEU A N 1
ATOM 645 C CA . LEU A 1 82 ? -13.810 1.649 22.079 1.00 51.94 82 LEU A CA 1
ATOM 646 C C . LEU A 1 82 ? -14.227 3.049 22.587 1.00 51.94 82 LEU A C 1
ATOM 648 O O . LEU A 1 82 ? -14.062 4.034 21.875 1.00 51.94 82 LEU A O 1
ATOM 652 N N . PHE A 1 83 ? -14.714 3.152 23.830 1.00 47.56 83 PHE A N 1
ATOM 653 C CA . PHE A 1 83 ? -15.084 4.385 24.513 1.00 47.56 83 PHE A CA 1
ATOM 654 C C . PHE A 1 83 ? -14.312 4.534 25.837 1.00 47.56 83 PHE A C 1
ATOM 656 O O . PHE A 1 83 ? -14.225 3.603 26.641 1.00 47.56 83 PHE A O 1
ATOM 663 N N . HIS A 1 84 ? -13.743 5.721 26.076 1.00 40.25 84 HIS A N 1
ATOM 664 C CA . HIS A 1 84 ? -13.010 6.046 27.304 1.00 40.25 84 HIS A CA 1
ATOM 665 C C . HIS A 1 84 ? -13.959 6.076 28.525 1.00 40.25 84 HIS A C 1
ATOM 667 O O . HIS A 1 84 ? -15.133 6.411 28.362 1.00 40.25 84 HIS A O 1
ATOM 673 N N . PRO A 1 85 ? -13.484 5.841 29.767 1.00 37.34 85 PRO A N 1
ATOM 674 C CA . PRO A 1 85 ? -14.340 5.811 30.965 1.00 37.34 85 PRO A CA 1
ATOM 675 C C . PRO A 1 85 ? -15.066 7.134 31.287 1.00 37.34 85 PRO A C 1
ATOM 677 O O . PRO A 1 85 ? -15.944 7.154 32.142 1.00 37.34 85 PRO A O 1
ATOM 680 N N . GLY A 1 86 ? -14.690 8.239 30.630 1.00 39.06 86 GLY A N 1
ATOM 681 C CA . GLY A 1 86 ? -15.324 9.558 30.765 1.00 39.06 86 GLY A CA 1
ATOM 682 C C . GLY A 1 86 ? -16.419 9.854 29.734 1.00 39.06 86 GLY A C 1
ATOM 683 O O . GLY A 1 86 ? -17.189 10.795 29.906 1.00 39.06 86 GLY A O 1
ATOM 684 N N . THR A 1 87 ? -16.535 9.049 28.679 1.00 40.16 87 THR A N 1
ATOM 685 C CA . THR A 1 87 ? -17.742 9.008 27.856 1.00 40.16 87 THR A CA 1
ATOM 686 C C . THR A 1 87 ? -18.678 8.026 28.531 1.00 40.16 87 THR A C 1
ATOM 688 O O . THR A 1 87 ? -18.441 6.822 28.491 1.00 40.16 87 THR A O 1
ATOM 691 N N . VAL A 1 88 ? -19.715 8.549 29.196 1.00 36.09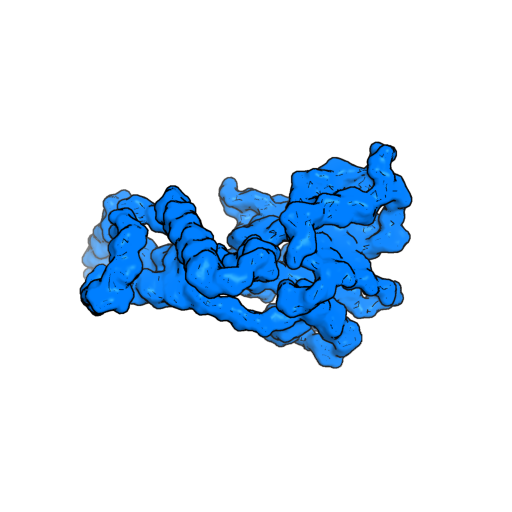 88 VAL A N 1
ATOM 692 C CA . VAL A 1 88 ? -20.926 7.788 29.541 1.00 36.09 88 VAL A CA 1
ATOM 693 C C . VAL A 1 88 ? -21.167 6.833 28.384 1.00 36.09 88 VAL A C 1
ATOM 695 O O . VAL A 1 88 ? -21.249 7.356 27.278 1.00 36.09 88 VAL A O 1
ATOM 698 N N . LEU A 1 89 ? -21.142 5.514 28.637 1.00 39.31 89 LEU A N 1
ATOM 699 C CA . LEU A 1 89 ? -21.512 4.370 27.772 1.00 39.31 89 LEU A CA 1
ATOM 700 C C . LEU A 1 89 ? -20.640 3.120 28.018 1.00 39.31 89 LEU A C 1
ATOM 702 O O . LEU A 1 89 ? -20.277 2.392 27.096 1.00 39.31 89 LEU A O 1
ATOM 706 N N . SER A 1 90 ? -20.360 2.795 29.282 1.00 33.22 90 SER A N 1
ATOM 707 C CA . SER A 1 90 ? -20.050 1.410 29.643 1.00 33.22 90 SER A CA 1
ATOM 708 C C . SER A 1 90 ? -21.368 0.633 29.712 1.00 33.22 90 SER A C 1
ATOM 710 O O . SER A 1 90 ? -22.060 0.730 30.722 1.00 33.22 90 SER A O 1
ATOM 712 N N . ASN A 1 91 ? -21.764 -0.020 28.615 1.00 38.16 91 ASN A N 1
ATOM 713 C CA . ASN A 1 91 ? -22.597 -1.237 28.555 1.00 38.16 91 ASN A CA 1
ATOM 714 C C . ASN A 1 91 ? -23.113 -1.432 27.122 1.00 38.16 91 ASN A C 1
ATOM 716 O O . ASN A 1 91 ? -24.152 -0.911 26.724 1.00 38.16 91 ASN A O 1
ATOM 720 N N . PHE A 1 92 ? -22.375 -2.218 26.346 1.00 39.41 92 PHE A N 1
ATOM 721 C CA . PHE A 1 92 ? -22.625 -2.508 24.930 1.00 39.41 92 PHE A CA 1
ATOM 722 C C . PHE A 1 92 ? -23.882 -3.370 24.682 1.00 39.41 92 PHE A C 1
ATOM 724 O O . PHE A 1 92 ? -24.403 -3.390 23.574 1.00 39.41 92 PHE A O 1
ATOM 731 N N . LEU A 1 93 ? -24.459 -3.979 25.727 1.00 37.94 93 LEU A N 1
ATOM 732 C CA . LEU A 1 93 ? -25.791 -4.603 25.674 1.00 37.94 93 LEU A CA 1
ATOM 733 C C . LEU A 1 93 ? -26.947 -3.579 25.651 1.00 37.94 93 LEU A C 1
ATOM 735 O O . LEU A 1 93 ? -28.067 -3.923 25.293 1.00 37.94 93 LEU A O 1
ATOM 739 N N . PHE A 1 94 ? -26.696 -2.310 25.991 1.00 41.81 94 PHE A N 1
ATOM 740 C CA . PHE A 1 94 ? -27.732 -1.271 26.039 1.00 41.81 94 PHE A CA 1
ATOM 741 C C . PHE A 1 94 ? -28.003 -0.630 24.664 1.00 41.81 94 PHE A C 1
ATOM 743 O O . PHE A 1 94 ? -29.093 -0.117 24.422 1.00 41.81 94 PHE A O 1
ATOM 750 N N . TYR A 1 95 ? -27.049 -0.691 23.726 1.00 42.81 95 TYR A N 1
ATOM 751 C CA . TYR A 1 95 ? -27.179 -0.011 22.431 1.00 42.81 95 TYR A CA 1
ATOM 752 C C . TYR A 1 95 ? -27.999 -0.753 21.385 1.00 42.81 95 TYR A C 1
ATOM 754 O O . TYR A 1 95 ? -28.712 -0.108 20.614 1.00 42.81 95 TYR A O 1
ATOM 762 N N . LEU A 1 96 ? -27.989 -2.088 21.420 1.00 40.97 96 LEU A N 1
ATOM 763 C CA . LEU A 1 96 ? -28.960 -2.873 20.660 1.00 40.97 96 LEU A CA 1
ATOM 764 C C . LEU A 1 96 ? -30.396 -2.662 21.183 1.00 40.97 96 LEU A C 1
ATOM 766 O O . LEU A 1 96 ? -31.346 -2.795 20.419 1.00 40.97 96 LEU A O 1
ATOM 770 N N . TYR A 1 97 ? -30.567 -2.253 22.449 1.00 39.72 97 TYR A N 1
ATOM 771 C CA . TYR A 1 97 ? -31.875 -1.930 23.035 1.00 39.72 97 TYR A CA 1
ATOM 772 C C . TYR A 1 97 ? -32.346 -0.493 22.704 1.00 39.72 97 TYR A C 1
ATOM 774 O O . TYR A 1 97 ? -33.539 -0.234 22.544 1.00 39.72 97 TYR A O 1
ATOM 782 N N . LEU A 1 98 ? -31.410 0.447 22.525 1.00 38.25 98 LEU A N 1
ATOM 783 C CA . LEU A 1 98 ? -31.679 1.874 22.276 1.00 38.25 98 LEU A CA 1
ATOM 784 C C . LEU A 1 98 ? -32.119 2.227 20.847 1.00 38.25 98 LEU A C 1
ATOM 786 O O . LEU A 1 98 ? -32.623 3.326 20.636 1.00 38.25 98 LEU A O 1
ATOM 790 N N . THR A 1 99 ? -31.960 1.342 19.856 1.00 44.38 99 THR A N 1
ATOM 791 C CA . THR A 1 99 ? -32.481 1.640 18.502 1.00 44.38 99 THR A CA 1
ATOM 792 C C . THR A 1 99 ? -34.004 1.458 18.424 1.00 44.38 99 THR A C 1
ATOM 794 O O . THR A 1 99 ? -34.643 2.046 17.556 1.00 44.38 99 THR A O 1
ATOM 797 N N . PHE A 1 100 ? -34.600 0.706 19.362 1.00 42.72 100 PHE A N 1
ATOM 798 C CA . PHE A 1 100 ? -36.042 0.433 19.394 1.00 42.72 100 PHE A CA 1
ATOM 799 C C . PHE A 1 100 ? -36.808 1.142 20.526 1.00 42.72 100 PHE A C 1
ATOM 801 O O . PHE A 1 100 ? -38.018 1.306 20.396 1.00 42.72 100 PHE A O 1
ATOM 808 N N . TYR A 1 101 ? -36.156 1.629 21.591 1.00 37.31 101 TYR A N 1
ATOM 809 C CA . TYR A 1 101 ? -36.818 2.366 22.679 1.00 37.31 101 TYR A CA 1
ATOM 810 C C . TYR A 1 101 ? -35.934 3.512 23.220 1.00 37.31 101 TYR A C 1
ATOM 812 O O . TYR A 1 101 ? -34.836 3.274 23.709 1.00 37.31 101 TYR A O 1
ATOM 820 N N . VAL A 1 102 ? -36.484 4.736 23.237 1.00 32.81 102 VAL A N 1
ATOM 821 C CA . VAL A 1 102 ? -35.978 6.000 23.843 1.00 32.81 102 VAL A CA 1
ATOM 822 C C . VAL A 1 102 ? -35.154 6.933 22.923 1.00 32.81 102 VAL A C 1
ATOM 824 O O . VAL A 1 102 ? -33.929 6.851 22.871 1.00 32.81 102 VAL A O 1
ATOM 827 N N . PRO A 1 103 ? -35.797 7.935 22.284 1.00 35.53 103 PRO A N 1
ATOM 828 C CA . PRO A 1 103 ? -35.130 8.912 21.420 1.00 35.53 103 PRO A CA 1
ATOM 829 C C . PRO A 1 103 ? -34.651 10.207 22.124 1.00 35.53 103 PRO A C 1
ATOM 831 O O . PRO A 1 103 ? -34.627 11.257 21.488 1.00 35.53 103 PRO A O 1
ATOM 834 N N . THR A 1 104 ? -34.273 10.207 23.412 1.00 37.19 104 THR A N 1
ATOM 835 C CA . THR A 1 104 ? -34.108 11.488 24.153 1.00 37.19 104 THR A CA 1
ATOM 836 C C . THR A 1 104 ? -32.861 11.696 25.023 1.00 37.19 104 THR A C 1
ATOM 838 O O . THR A 1 104 ? -32.752 12.765 25.617 1.00 37.19 104 THR A O 1
ATOM 841 N N . LEU A 1 105 ? -31.887 10.776 25.096 1.00 37.81 105 LEU A N 1
ATOM 842 C CA . LEU A 1 105 ? -30.771 10.914 26.063 1.00 37.81 105 LEU A CA 1
ATOM 843 C C . LEU A 1 105 ? -29.335 10.779 25.521 1.00 37.81 105 LEU A C 1
ATOM 845 O O . LEU A 1 105 ? -28.392 10.762 26.310 1.00 37.81 105 LEU A O 1
ATOM 849 N N . MET A 1 106 ? -29.119 10.768 24.204 1.00 41.03 106 MET A N 1
ATOM 850 C CA . MET A 1 106 ? -27.768 10.920 23.643 1.00 41.03 106 MET A CA 1
ATOM 851 C C . MET A 1 106 ? -27.501 12.369 23.244 1.00 41.03 106 MET A C 1
ATOM 853 O O . MET A 1 106 ? -28.296 12.981 22.532 1.00 41.03 106 MET A O 1
ATOM 857 N N . SER A 1 107 ? -26.340 12.901 23.640 1.00 45.41 107 SER A N 1
ATOM 858 C CA . SER A 1 107 ? -25.803 14.136 23.058 1.00 45.41 107 SER A CA 1
ATOM 859 C C . SER A 1 107 ? -25.825 14.023 21.522 1.00 45.41 107 SER A C 1
ATOM 861 O O . SER A 1 107 ? -25.282 13.046 21.002 1.00 45.41 107 SER A O 1
ATOM 863 N N . PRO A 1 108 ? -26.401 14.982 20.770 1.00 49.41 108 PRO A N 1
ATOM 864 C CA . PRO A 1 108 ? -26.616 14.881 19.314 1.00 49.41 108 PRO A CA 1
ATOM 865 C C . PRO A 1 108 ? -25.325 14.742 18.478 1.00 49.41 108 PRO A C 1
ATOM 867 O O . PRO A 1 108 ? -25.362 14.471 17.275 1.00 49.41 108 PRO A O 1
ATOM 870 N N . LEU A 1 109 ? -24.160 14.898 19.109 1.00 43.88 109 LEU A N 1
ATOM 871 C CA . LEU A 1 109 ? -22.840 14.756 18.495 1.00 43.88 109 LEU A CA 1
ATOM 872 C C . LEU A 1 109 ? -22.406 13.286 18.339 1.00 43.88 109 LEU A C 1
ATOM 874 O O . LEU A 1 109 ? -21.733 12.960 17.365 1.00 43.88 109 LEU A O 1
ATOM 878 N N . LEU A 1 110 ? -22.814 12.407 19.260 1.00 50.75 110 LEU A N 1
ATOM 879 C CA . LEU A 1 110 ? -22.474 10.978 19.247 1.00 50.75 110 LEU A CA 1
ATOM 880 C C . LEU A 1 110 ? -23.161 10.217 18.093 1.00 50.75 110 LEU A C 1
ATOM 882 O O . LEU A 1 110 ? -22.457 9.533 17.353 1.00 50.75 110 LEU A O 1
ATOM 886 N N . PRO A 1 111 ? -24.485 10.368 17.860 1.00 55.53 111 PRO A N 1
ATOM 887 C CA . PRO A 1 111 ? -25.166 9.690 16.759 1.00 55.53 111 PRO A CA 1
ATOM 888 C C . PRO A 1 111 ? -24.609 10.093 15.389 1.00 55.53 111 PRO A C 1
ATOM 890 O O . PRO A 1 111 ? -24.376 9.240 14.542 1.00 55.53 111 PRO A O 1
ATOM 893 N N . SER A 1 112 ? -24.351 11.387 15.162 1.00 57.03 112 SER A N 1
ATOM 894 C CA . SER A 1 112 ? -23.936 11.881 13.839 1.00 57.03 112 SER A CA 1
ATOM 895 C C . SER A 1 112 ? -22.552 11.381 13.408 1.00 57.03 112 SER A C 1
ATOM 897 O O . SER A 1 112 ? -22.408 10.933 12.272 1.00 57.03 112 SER A O 1
ATOM 899 N N . GLY A 1 113 ? -21.553 11.404 14.298 1.00 53.81 113 GLY A N 1
ATOM 900 C CA . GLY A 1 113 ? -20.226 10.842 14.013 1.00 53.81 113 GLY A CA 1
ATOM 901 C C . GLY A 1 113 ? -20.260 9.321 13.844 1.00 53.81 113 GLY A C 1
ATOM 902 O O . GLY A 1 113 ? -19.698 8.791 12.887 1.00 53.81 113 GLY A O 1
ATOM 903 N N . PHE A 1 114 ? -20.990 8.628 14.720 1.00 60.25 114 PHE A N 1
ATOM 904 C CA . PHE A 1 114 ? -21.122 7.172 14.703 1.00 60.25 114 PHE A CA 1
ATOM 905 C C . PHE A 1 114 ? -21.809 6.647 13.434 1.00 60.25 114 PHE A C 1
ATOM 907 O O . PHE A 1 114 ? -21.252 5.800 12.738 1.00 60.25 114 PHE A O 1
ATOM 914 N N . PHE A 1 115 ? -22.977 7.190 13.069 1.00 63.84 115 PHE A N 1
ATOM 915 C CA . PHE A 1 115 ? -23.692 6.783 11.854 1.00 63.84 115 PHE A CA 1
ATOM 916 C C . PHE A 1 115 ? -22.944 7.170 10.572 1.00 63.84 115 PHE A C 1
ATOM 918 O O . PHE A 1 115 ? -23.008 6.438 9.585 1.00 63.84 115 PHE A O 1
ATOM 925 N N . ALA A 1 116 ? -22.196 8.280 10.575 1.00 58.84 116 ALA A N 1
ATOM 926 C CA . ALA A 1 116 ? -21.299 8.606 9.468 1.00 58.84 116 ALA A CA 1
ATOM 927 C C . ALA A 1 116 ? -20.179 7.562 9.313 1.00 58.84 116 ALA A C 1
ATOM 929 O O . ALA A 1 116 ? -19.854 7.200 8.185 1.00 58.84 116 ALA A O 1
ATOM 930 N N . GLY A 1 117 ? -19.635 7.049 10.423 1.00 52.72 117 GLY A N 1
ATOM 931 C CA . GLY A 1 117 ? -18.656 5.958 10.425 1.00 52.72 117 GLY A CA 1
ATOM 932 C C . GLY A 1 117 ? -19.238 4.607 9.993 1.00 52.72 117 GLY A C 1
ATOM 933 O O . GLY A 1 117 ? -18.550 3.836 9.332 1.00 52.72 117 GLY A O 1
ATOM 934 N N . LEU A 1 118 ? -20.514 4.342 10.303 1.00 62.09 118 LEU A N 1
ATOM 935 C CA . LEU A 1 118 ? -21.228 3.126 9.885 1.00 62.09 118 LEU A CA 1
ATOM 936 C C . LEU A 1 118 ? -21.579 3.092 8.395 1.00 62.09 118 LEU A C 1
ATOM 938 O O . LEU A 1 118 ? -21.850 2.020 7.851 1.00 62.09 118 LEU A O 1
ATOM 942 N N . LYS A 1 119 ? -21.605 4.246 7.720 1.00 58.03 119 LYS A N 1
ATOM 943 C CA . LYS A 1 119 ? -21.940 4.306 6.299 1.00 58.03 119 LYS A CA 1
ATOM 944 C C . LYS A 1 119 ? -20.917 3.481 5.500 1.00 58.03 119 LYS A C 1
ATOM 946 O O . LYS A 1 119 ? -19.714 3.732 5.636 1.00 58.03 119 LYS A O 1
ATOM 951 N N . PRO A 1 120 ? -21.363 2.526 4.656 1.00 56.88 120 PRO A N 1
ATOM 952 C CA . PRO A 1 120 ? -20.475 1.820 3.745 1.00 56.88 120 PRO A CA 1
ATOM 953 C C . PRO A 1 120 ? -19.676 2.832 2.932 1.00 56.88 120 PRO A C 1
ATOM 955 O O . PRO A 1 120 ? -20.254 3.771 2.372 1.00 56.88 120 PRO A O 1
ATOM 958 N N . ASP A 1 121 ? -18.355 2.660 2.889 1.00 56.00 121 ASP A N 1
ATOM 959 C CA . ASP A 1 121 ? -17.526 3.486 2.026 1.00 56.00 121 ASP A CA 1
ATOM 960 C C . ASP A 1 121 ? -18.028 3.323 0.585 1.00 56.00 121 ASP A C 1
ATOM 962 O O . ASP A 1 121 ? -18.288 2.212 0.112 1.00 56.00 121 ASP A O 1
ATOM 966 N N . THR A 1 122 ? -18.252 4.451 -0.094 1.00 60.31 122 THR A N 1
ATOM 967 C CA . THR A 1 122 ? -18.698 4.464 -1.493 1.00 60.31 122 THR A CA 1
ATOM 968 C C . THR A 1 122 ? -17.754 3.576 -2.290 1.00 60.31 122 THR A C 1
ATOM 970 O O . THR A 1 122 ? -16.573 3.887 -2.287 1.00 60.31 122 THR A O 1
ATOM 973 N N . ARG A 1 123 ? -18.229 2.510 -2.953 1.00 69.88 123 ARG A N 1
ATOM 974 C CA . ARG A 1 123 ? -17.377 1.595 -3.741 1.00 69.88 123 ARG A CA 1
ATOM 975 C C . ARG A 1 123 ? -16.723 2.338 -4.913 1.00 69.88 123 ARG A C 1
ATOM 977 O O . ARG A 1 123 ? -17.219 2.292 -6.034 1.00 69.88 123 ARG A O 1
ATOM 984 N N . LEU A 1 124 ? -15.646 3.063 -4.638 1.00 88.69 124 LEU A N 1
ATOM 985 C CA . LEU A 1 124 ? -14.837 3.744 -5.633 1.00 88.69 124 LEU A CA 1
ATOM 986 C C . LEU A 1 124 ? -13.770 2.774 -6.106 1.00 88.69 124 LEU A C 1
ATOM 988 O O . LEU A 1 124 ? -13.117 2.122 -5.290 1.00 88.69 124 LEU A O 1
ATOM 992 N N . THR A 1 125 ? -13.559 2.717 -7.413 1.00 94.50 125 THR A N 1
ATOM 993 C CA . THR A 1 125 ? -12.336 2.127 -7.948 1.00 94.50 125 THR A CA 1
ATOM 994 C C . THR A 1 125 ? -11.153 3.071 -7.732 1.00 94.50 125 THR A C 1
ATOM 996 O O . THR A 1 125 ? -11.329 4.272 -7.488 1.00 94.50 125 THR A O 1
ATOM 999 N N . VAL A 1 126 ? -9.929 2.554 -7.851 1.00 96.75 126 VAL A N 1
ATOM 1000 C CA . VAL A 1 126 ? -8.710 3.369 -7.709 1.00 96.75 126 VAL A CA 1
ATOM 1001 C C . VAL A 1 126 ? -8.705 4.540 -8.700 1.00 96.75 126 VAL A C 1
ATOM 1003 O O . VAL A 1 126 ? -8.386 5.660 -8.301 1.00 96.75 126 VAL A O 1
ATOM 1006 N N . SER A 1 127 ? -9.107 4.335 -9.965 1.00 97.31 127 SER A N 1
ATOM 1007 C CA . SER A 1 127 ? -9.124 5.431 -10.949 1.00 97.31 127 SER A CA 1
ATOM 1008 C C . SER A 1 127 ? -10.157 6.510 -10.611 1.00 97.31 127 SER A C 1
ATOM 1010 O O . SER A 1 127 ? -9.851 7.699 -10.692 1.00 97.31 127 SER A O 1
ATOM 1012 N N . GLN A 1 128 ? -11.351 6.116 -10.154 1.00 96.31 128 GLN A N 1
ATOM 1013 C CA . GLN A 1 128 ? -12.399 7.051 -9.738 1.00 96.31 128 GLN A CA 1
ATOM 1014 C C . GLN A 1 128 ? -11.968 7.870 -8.523 1.00 96.31 128 GLN A C 1
ATOM 1016 O O . GLN A 1 128 ? -12.178 9.082 -8.482 1.00 96.31 128 GLN A O 1
ATOM 1021 N N . TRP A 1 129 ? -11.343 7.223 -7.540 1.00 95.62 129 TRP A N 1
ATOM 1022 C CA . TRP A 1 129 ? -10.769 7.911 -6.392 1.00 95.62 129 TRP A CA 1
ATOM 1023 C C . TRP A 1 129 ? -9.665 8.886 -6.812 1.00 95.62 129 TRP A C 1
ATOM 1025 O O . TRP A 1 129 ? -9.657 10.031 -6.355 1.00 95.62 129 TRP A O 1
ATOM 1035 N N . ALA A 1 130 ? -8.776 8.469 -7.718 1.00 96.56 130 ALA A N 1
ATOM 1036 C CA . ALA A 1 130 ? -7.697 9.316 -8.208 1.00 96.56 130 ALA A CA 1
ATOM 1037 C C . ALA A 1 130 ? -8.253 10.559 -8.916 1.00 96.56 130 ALA A C 1
ATOM 1039 O O . ALA A 1 130 ? -7.878 11.679 -8.575 1.00 96.56 130 ALA A O 1
ATOM 1040 N N . ASP A 1 131 ? -9.227 10.392 -9.814 1.00 96.19 131 ASP A N 1
ATOM 1041 C CA . ASP A 1 131 ? -9.901 11.510 -10.481 1.00 96.19 131 ASP A CA 1
ATOM 1042 C C . ASP A 1 131 ? -10.637 12.437 -9.505 1.00 96.19 131 ASP A C 1
ATOM 1044 O O . ASP A 1 131 ? -10.800 13.627 -9.789 1.00 96.19 131 ASP A O 1
ATOM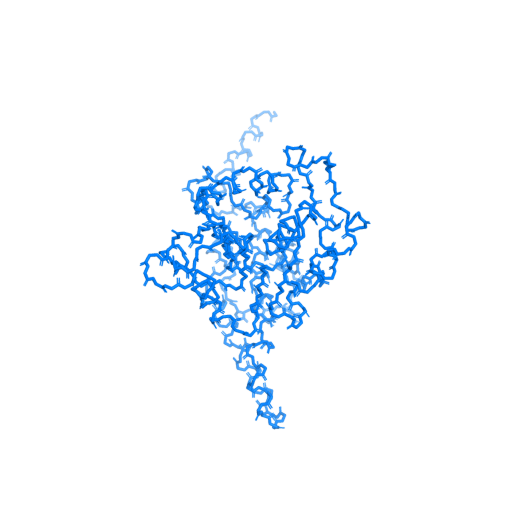 1048 N N . GLN A 1 132 ? -11.086 11.931 -8.351 1.00 94.12 132 GLN A N 1
ATOM 1049 C CA . GLN A 1 132 ? -11.773 12.723 -7.329 1.00 94.12 132 GLN A CA 1
ATOM 1050 C C . GLN A 1 132 ? -10.822 13.489 -6.405 1.00 94.12 132 GLN A C 1
ATOM 1052 O O . GLN A 1 132 ? -11.113 14.642 -6.081 1.00 94.12 132 GLN A O 1
ATOM 1057 N N . LYS A 1 133 ? -9.715 12.868 -5.978 1.00 94.12 133 LYS A N 1
ATOM 1058 C CA . LYS A 1 133 ? -8.913 13.352 -4.843 1.00 94.12 133 LYS A CA 1
ATOM 1059 C C . LYS A 1 133 ? -7.421 13.527 -5.115 1.00 94.12 133 LYS A C 1
ATOM 1061 O O . LYS A 1 133 ? -6.786 14.308 -4.413 1.00 94.12 133 LYS A O 1
ATOM 1066 N N . ARG A 1 134 ? -6.828 12.816 -6.079 1.00 94.88 134 ARG A N 1
ATOM 1067 C CA . ARG A 1 134 ? -5.368 12.807 -6.269 1.00 94.88 134 ARG A CA 1
ATOM 1068 C C . ARG A 1 134 ? -4.871 14.158 -6.795 1.00 94.88 134 ARG A C 1
ATOM 1070 O O . ARG A 1 134 ? -5.332 14.644 -7.828 1.00 94.88 134 ARG A O 1
ATOM 1077 N N . ILE A 1 135 ? -3.873 14.726 -6.114 1.00 93.12 135 ILE A N 1
ATOM 1078 C CA . ILE A 1 135 ? -3.207 15.984 -6.494 1.00 93.12 135 ILE A CA 1
ATOM 1079 C C . ILE A 1 135 ? -1.724 15.728 -6.756 1.00 93.12 135 ILE A C 1
ATOM 1081 O O . ILE A 1 135 ? -0.982 15.366 -5.849 1.00 93.12 135 ILE A O 1
ATOM 1085 N N . LEU A 1 136 ? -1.278 15.922 -7.995 1.00 90.38 136 LEU A N 1
ATOM 1086 C CA . LEU A 1 136 ? 0.123 15.839 -8.393 1.00 90.38 136 LEU A CA 1
ATOM 1087 C C . LEU A 1 136 ? 0.899 17.064 -7.867 1.00 90.38 136 LEU A C 1
ATOM 1089 O O . LEU A 1 136 ? 0.631 18.181 -8.328 1.00 90.38 136 LEU A O 1
ATOM 1093 N N . PRO A 1 137 ? 1.869 16.887 -6.945 1.00 83.94 137 PRO A N 1
ATOM 1094 C CA . PRO A 1 137 ? 2.645 17.999 -6.405 1.00 83.94 137 PRO A CA 1
ATOM 1095 C C . PRO A 1 137 ? 3.502 18.656 -7.489 1.00 83.94 137 PRO A C 1
ATOM 1097 O O . PRO A 1 137 ? 4.140 17.965 -8.289 1.00 83.94 137 PRO A O 1
ATOM 1100 N N . ALA A 1 138 ? 3.613 19.986 -7.464 1.00 78.00 138 ALA A N 1
ATOM 1101 C CA . ALA A 1 138 ? 4.385 20.738 -8.460 1.00 78.00 138 ALA A CA 1
ATOM 1102 C C . ALA A 1 138 ? 5.876 20.362 -8.510 1.00 78.00 138 ALA A C 1
ATOM 1104 O O . ALA A 1 138 ? 6.516 20.478 -9.550 1.00 78.00 138 ALA A O 1
ATOM 1105 N N . LYS A 1 139 ? 6.428 19.865 -7.397 1.00 69.44 139 LYS A N 1
ATOM 1106 C CA . LYS A 1 139 ? 7.822 19.401 -7.316 1.00 69.44 139 LYS A CA 1
ATOM 1107 C C . LYS A 1 139 ? 8.071 18.066 -8.025 1.00 69.44 139 LYS A C 1
ATOM 1109 O O . LYS A 1 139 ? 9.218 17.765 -8.335 1.00 69.44 139 LYS A O 1
ATOM 1114 N N . ALA A 1 140 ? 7.032 17.258 -8.237 1.00 63.09 140 ALA A N 1
ATOM 1115 C CA . ALA A 1 140 ? 7.155 15.882 -8.721 1.00 63.09 140 ALA A CA 1
ATOM 1116 C C . ALA A 1 140 ? 6.542 15.663 -10.115 1.00 63.09 140 ALA A C 1
ATOM 1118 O O . ALA A 1 140 ? 6.812 14.634 -10.735 1.00 63.09 140 ALA A O 1
ATOM 1119 N N . ALA A 1 141 ? 5.739 16.608 -10.617 1.00 66.69 141 ALA A N 1
ATOM 1120 C CA . ALA A 1 141 ? 5.011 16.467 -11.872 1.00 66.69 141 ALA A CA 1
ATOM 1121 C C . ALA A 1 141 ? 5.195 17.671 -12.802 1.00 66.69 141 ALA A C 1
ATOM 1123 O O . ALA A 1 141 ? 5.122 18.822 -12.382 1.00 66.69 141 ALA A O 1
ATOM 1124 N N . LYS A 1 142 ? 5.357 17.383 -14.101 1.00 68.69 142 LYS A N 1
ATOM 1125 C CA . LYS A 1 142 ? 5.390 18.392 -15.172 1.00 68.69 142 LYS A CA 1
ATOM 1126 C C . LYS A 1 142 ? 4.062 19.148 -15.287 1.00 68.69 142 LYS A C 1
ATOM 1128 O O . LYS A 1 142 ? 4.050 20.341 -15.564 1.00 68.69 142 LYS A O 1
ATOM 1133 N N . GLU A 1 143 ? 2.955 18.442 -15.069 1.00 72.25 143 GLU A N 1
ATOM 1134 C CA . GLU A 1 143 ? 1.602 18.996 -15.013 1.00 72.25 143 GLU A CA 1
ATOM 1135 C C . GLU A 1 143 ? 1.097 18.883 -13.575 1.00 72.25 143 GLU A C 1
ATOM 1137 O O . GLU A 1 143 ? 0.471 17.896 -13.194 1.00 72.25 143 GLU A O 1
ATOM 1142 N N . ALA A 1 144 ? 1.436 19.880 -12.758 1.00 80.88 144 ALA A N 1
ATOM 1143 C CA . ALA A 1 144 ? 0.960 19.972 -11.385 1.00 80.88 144 ALA A CA 1
ATOM 1144 C C . ALA A 1 144 ? -0.569 20.118 -11.328 1.00 80.88 144 ALA A C 1
ATOM 1146 O O . ALA A 1 144 ? -1.194 20.688 -12.227 1.00 80.88 144 ALA A O 1
ATOM 1147 N N . GLY A 1 145 ? -1.162 19.655 -10.230 1.00 87.50 145 GLY A N 1
ATOM 1148 C CA . GLY A 1 145 ? -2.589 19.792 -9.962 1.00 87.50 145 GLY A CA 1
ATOM 1149 C C . GLY A 1 145 ? -3.336 18.466 -10.002 1.00 87.50 145 GLY A C 1
ATOM 1150 O O . GLY A 1 145 ? -2.769 17.393 -9.812 1.00 87.50 145 GLY A O 1
ATOM 1151 N N . ARG A 1 146 ? -4.652 18.538 -10.182 1.00 91.38 146 ARG A N 1
ATOM 1152 C CA . ARG A 1 146 ? -5.526 17.371 -10.040 1.00 91.38 146 ARG A CA 1
ATOM 1153 C C . ARG A 1 146 ? -5.228 16.311 -11.103 1.00 91.38 146 ARG A C 1
ATOM 1155 O O . ARG A 1 146 ? -5.185 16.626 -12.296 1.00 91.38 146 ARG A O 1
ATOM 1162 N N . TRP A 1 147 ? -5.059 15.066 -10.658 1.00 94.69 147 TRP A N 1
ATOM 1163 C CA . TRP A 1 147 ? -4.932 13.911 -11.540 1.00 94.69 147 TRP A CA 1
ATOM 1164 C C . TRP A 1 147 ? -6.156 13.806 -12.448 1.00 94.69 147 TRP A C 1
ATOM 1166 O O . TRP A 1 147 ? -7.283 14.074 -12.032 1.00 94.69 147 TRP A O 1
ATOM 1176 N N . ARG A 1 148 ? -5.914 13.419 -13.700 1.00 94.12 148 ARG A N 1
ATOM 1177 C CA . ARG A 1 148 ? -6.960 13.143 -14.681 1.00 94.12 148 ARG A CA 1
ATOM 1178 C C . ARG A 1 148 ? -6.608 11.864 -15.417 1.00 94.12 148 ARG A C 1
ATOM 1180 O O . ARG A 1 148 ? -5.753 11.893 -16.300 1.00 94.12 148 ARG A O 1
ATOM 1187 N N . THR A 1 149 ? -7.308 10.776 -15.124 1.00 95.56 149 THR A N 1
ATOM 1188 C CA . THR A 1 149 ? -7.159 9.485 -15.809 1.00 95.56 149 THR A CA 1
ATOM 1189 C C . THR A 1 149 ? -7.387 9.627 -17.314 1.00 95.56 149 THR A C 1
ATOM 1191 O O . THR A 1 149 ? -6.755 8.938 -18.103 1.00 95.56 149 THR A O 1
ATOM 1194 N N . ALA A 1 150 ? -8.197 10.598 -17.748 1.00 94.69 150 ALA A N 1
ATOM 1195 C CA . ALA A 1 150 ? -8.374 10.928 -19.163 1.00 94.69 150 ALA A CA 1
ATOM 1196 C C . ALA A 1 150 ? -7.069 11.325 -19.896 1.00 94.69 150 ALA A C 1
ATOM 1198 O O . ALA A 1 150 ? -7.014 11.238 -21.119 1.00 94.69 150 ALA A O 1
ATOM 1199 N N . ARG A 1 151 ? -6.015 11.761 -19.184 1.00 92.94 151 ARG A N 1
ATOM 1200 C CA . ARG A 1 151 ? -4.685 12.050 -19.766 1.00 92.94 151 ARG A CA 1
ATOM 1201 C C . ARG A 1 151 ? -3.855 10.784 -19.989 1.00 92.94 151 ARG A C 1
ATOM 1203 O O . ARG A 1 151 ? -2.964 10.782 -20.830 1.00 92.94 151 ARG A O 1
ATOM 1210 N N . THR A 1 152 ? -4.149 9.729 -19.241 1.00 93.56 152 THR A N 1
ATOM 1211 C CA . THR A 1 152 ? -3.463 8.432 -19.261 1.00 93.56 152 THR A CA 1
ATOM 1212 C C . THR A 1 152 ? -4.500 7.301 -19.255 1.00 93.56 152 THR A C 1
ATOM 1214 O O . THR A 1 152 ? -4.520 6.477 -18.340 1.00 93.56 152 THR A O 1
ATOM 1217 N N . PRO A 1 153 ? -5.393 7.240 -20.266 1.00 96.19 153 PRO A N 1
ATOM 1218 C CA . PRO A 1 153 ? -6.556 6.348 -20.242 1.00 96.19 153 PRO A CA 1
ATOM 1219 C C . PRO A 1 153 ? -6.170 4.867 -20.145 1.00 96.19 153 PRO A C 1
ATOM 1221 O O . PRO A 1 153 ? -6.898 4.081 -19.549 1.00 96.19 153 PRO A O 1
ATOM 1224 N N . TYR A 1 154 ? -4.988 4.506 -20.647 1.00 95.50 154 TYR A N 1
ATOM 1225 C CA . TYR A 1 154 ? -4.419 3.161 -20.557 1.00 95.50 154 TYR A CA 1
ATOM 1226 C C . TYR A 1 154 ? -4.101 2.711 -19.118 1.00 95.50 154 TYR A C 1
ATOM 1228 O O . TYR A 1 154 ? -4.019 1.516 -18.865 1.00 95.50 154 TYR A O 1
ATOM 1236 N N . LEU A 1 155 ? -3.958 3.631 -18.154 1.00 97.19 155 LEU A N 1
ATOM 1237 C CA . LEU A 1 155 ? -3.759 3.282 -16.739 1.00 97.19 155 LEU A CA 1
ATOM 1238 C C . LEU A 1 155 ? -5.076 2.976 -16.015 1.00 97.19 155 LEU A C 1
ATOM 1240 O O . LEU A 1 155 ? -5.045 2.483 -14.889 1.00 97.19 155 LEU A O 1
ATOM 1244 N N . LYS A 1 156 ? -6.233 3.283 -16.619 1.00 97.75 156 LYS A N 1
ATOM 1245 C CA . LYS A 1 156 ? -7.538 3.149 -15.960 1.00 97.75 156 LYS A CA 1
ATOM 1246 C C . LYS A 1 156 ? -7.816 1.717 -15.524 1.00 97.75 156 LYS A C 1
ATOM 1248 O O . LYS A 1 156 ? -8.119 1.488 -14.359 1.00 97.75 156 LYS A O 1
ATOM 1253 N N . GLU A 1 157 ? -7.715 0.780 -16.459 1.00 97.25 157 GLU A N 1
ATOM 1254 C CA . GLU A 1 157 ? -8.005 -0.631 -16.210 1.00 97.25 157 GLU A CA 1
ATOM 1255 C C . GLU A 1 157 ? -7.027 -1.225 -15.192 1.00 97.25 157 GLU A C 1
ATOM 1257 O O . GLU A 1 157 ? -7.450 -1.884 -14.248 1.00 97.25 157 GLU A O 1
ATOM 1262 N N . ILE A 1 158 ? -5.738 -0.889 -15.312 1.00 97.81 158 ILE A N 1
ATOM 1263 C CA . ILE A 1 158 ? -4.686 -1.298 -14.372 1.00 97.81 158 ILE A CA 1
ATOM 1264 C C . ILE A 1 158 ? -5.036 -0.842 -12.948 1.00 97.81 158 ILE A C 1
ATOM 1266 O O . ILE A 1 158 ? -5.058 -1.652 -12.024 1.00 97.81 158 ILE A O 1
ATOM 1270 N N . MET A 1 159 ? -5.369 0.442 -12.772 1.00 97.88 159 MET A N 1
ATOM 1271 C CA . MET A 1 159 ? -5.808 0.985 -11.484 1.00 97.88 159 MET A CA 1
ATOM 1272 C C . MET A 1 159 ? -7.077 0.284 -10.980 1.00 97.88 159 MET A C 1
ATOM 1274 O O . MET A 1 159 ? -7.148 -0.114 -9.820 1.00 97.88 159 MET A O 1
ATOM 1278 N N . ASP A 1 160 ? -8.082 0.104 -11.833 1.00 96.75 160 ASP A N 1
ATOM 1279 C CA . ASP A 1 160 ? -9.359 -0.485 -11.430 1.00 96.75 160 ASP A CA 1
ATOM 1280 C C . ASP A 1 160 ? -9.205 -1.956 -11.002 1.00 96.75 160 ASP A C 1
ATOM 1282 O O . ASP A 1 160 ? -9.819 -2.357 -10.009 1.00 96.75 160 ASP A O 1
ATOM 1286 N N . CYS A 1 161 ? -8.304 -2.715 -11.636 1.00 96.56 161 CYS A N 1
ATOM 1287 C CA . CYS A 1 161 ? -7.939 -4.076 -11.236 1.00 96.56 161 CYS A CA 1
ATOM 1288 C C . CYS A 1 161 ? -7.315 -4.156 -9.831 1.00 96.56 161 CYS A C 1
ATOM 1290 O O . CYS A 1 161 ? -7.530 -5.142 -9.118 1.00 96.56 161 CYS A O 1
ATOM 1292 N N . LEU A 1 162 ? -6.609 -3.108 -9.397 1.00 96.94 162 LEU A N 1
ATOM 1293 C CA . LEU A 1 162 ? -6.022 -3.006 -8.056 1.00 96.94 162 LEU A CA 1
ATOM 1294 C C . LEU A 1 162 ? -7.050 -2.675 -6.957 1.00 96.94 162 LEU A C 1
ATOM 1296 O O . LEU A 1 162 ? -6.730 -2.750 -5.768 1.00 96.94 162 LEU A O 1
ATOM 1300 N N . SER A 1 163 ? -8.295 -2.343 -7.318 1.00 92.50 163 SER A N 1
ATOM 1301 C CA . SER A 1 163 ? -9.372 -2.116 -6.342 1.00 92.50 163 SER A CA 1
ATOM 1302 C C . SER A 1 163 ? -9.749 -3.426 -5.628 1.00 92.50 163 SER A C 1
ATOM 1304 O O . SER A 1 163 ? -9.819 -4.467 -6.285 1.00 92.50 163 SER A O 1
ATOM 1306 N N . PRO A 1 164 ? -10.083 -3.413 -4.323 1.00 84.88 164 PRO A N 1
ATOM 1307 C CA . PRO A 1 164 ? -10.523 -4.605 -3.589 1.00 84.88 164 PRO A CA 1
ATOM 1308 C C . PRO A 1 164 ? -11.743 -5.304 -4.192 1.00 84.88 164 PRO A C 1
ATOM 1310 O O . PRO A 1 164 ? -11.876 -6.510 -4.062 1.00 84.88 164 PRO A O 1
ATOM 1313 N N . SER A 1 165 ? -12.618 -4.560 -4.874 1.00 83.38 165 SER A N 1
ATOM 1314 C CA . SER A 1 165 ? -13.799 -5.110 -5.546 1.00 83.38 165 SER A CA 1
ATOM 1315 C C . SER A 1 165 ? -13.484 -5.892 -6.824 1.00 83.38 165 SER A C 1
ATOM 1317 O O . SER A 1 165 ? -14.373 -6.539 -7.367 1.00 83.38 165 SER A O 1
ATOM 1319 N N . SER A 1 166 ? -12.267 -5.776 -7.360 1.00 89.69 166 SER A N 1
ATOM 1320 C CA . SER A 1 166 ? -11.838 -6.561 -8.518 1.00 89.69 166 SER A CA 1
ATOM 1321 C C . SER A 1 166 ? -11.432 -7.970 -8.068 1.00 89.69 166 SER A C 1
ATOM 1323 O O . SER A 1 166 ? -10.766 -8.089 -7.039 1.00 89.69 166 SER A O 1
ATOM 1325 N N . PRO A 1 167 ? -11.724 -9.028 -8.841 1.00 84.75 167 PRO A N 1
ATOM 1326 C CA . PRO A 1 167 ? -11.229 -10.375 -8.550 1.00 84.75 167 PRO A CA 1
ATOM 1327 C C . PRO A 1 167 ? -9.726 -10.553 -8.841 1.00 84.75 167 PRO A C 1
ATOM 1329 O O . PRO A 1 167 ? -9.148 -11.572 -8.487 1.00 84.75 167 PRO A O 1
ATOM 1332 N N . VAL A 1 168 ? -9.070 -9.590 -9.503 1.00 92.50 168 VAL A N 1
ATOM 1333 C CA . VAL A 1 168 ? -7.661 -9.713 -9.916 1.00 92.50 168 VAL A CA 1
ATOM 1334 C C . VAL A 1 168 ? -6.726 -9.564 -8.718 1.00 92.50 168 VAL A C 1
ATOM 1336 O O . VAL A 1 168 ? -6.587 -8.468 -8.184 1.00 92.50 168 VAL A O 1
ATOM 1339 N N . GLU A 1 169 ? -6.052 -10.628 -8.295 1.00 93.62 169 GLU A N 1
ATOM 1340 C CA . GLU A 1 169 ? -5.088 -10.560 -7.184 1.00 93.62 169 GLU A CA 1
ATOM 1341 C C . GLU A 1 169 ? -3.751 -9.930 -7.581 1.00 93.62 169 GLU A C 1
ATOM 1343 O O . GLU A 1 169 ? -3.132 -9.233 -6.780 1.00 93.62 169 GLU A O 1
ATOM 1348 N N . GLN A 1 170 ? -3.289 -10.177 -8.807 1.00 96.75 170 GLN A N 1
ATOM 1349 C CA . GLN A 1 170 ? -1.956 -9.794 -9.260 1.00 96.75 170 GLN A CA 1
ATOM 1350 C C . GLN A 1 170 ? -2.027 -9.110 -10.622 1.00 96.75 170 GLN A C 1
ATOM 1352 O O . GLN A 1 170 ? -2.581 -9.649 -11.578 1.00 96.75 170 GLN A O 1
ATOM 1357 N N . VAL A 1 171 ? -1.436 -7.922 -10.698 1.00 97.94 171 VAL A N 1
ATOM 1358 C CA . VAL A 1 171 ? -1.303 -7.123 -11.913 1.00 97.94 171 VAL A CA 1
ATOM 1359 C C . VAL A 1 171 ? 0.179 -7.028 -12.245 1.00 97.94 171 VAL A C 1
ATOM 1361 O O . VAL A 1 171 ? 0.957 -6.515 -11.444 1.00 97.94 171 VAL A O 1
ATOM 1364 N N . ILE A 1 172 ? 0.551 -7.540 -13.419 1.00 96.88 172 ILE A N 1
ATOM 1365 C CA . ILE A 1 172 ? 1.908 -7.456 -13.965 1.00 96.88 172 ILE A CA 1
ATOM 1366 C C . ILE A 1 172 ? 1.886 -6.421 -15.086 1.00 96.88 172 ILE A C 1
ATOM 1368 O O . ILE A 1 172 ? 1.225 -6.621 -16.107 1.00 96.88 172 ILE A O 1
ATOM 1372 N N . PHE A 1 173 ? 2.586 -5.311 -14.899 1.00 95.00 173 PHE A N 1
ATOM 1373 C CA . PHE A 1 173 ? 2.602 -4.182 -15.808 1.00 95.00 173 PHE A CA 1
ATOM 1374 C C . PHE A 1 173 ? 3.952 -4.051 -16.516 1.00 95.00 173 PHE A C 1
ATOM 1376 O O . PHE A 1 173 ? 4.814 -3.249 -16.156 1.00 95.00 173 PHE A O 1
ATOM 1383 N N . MET A 1 174 ? 4.094 -4.790 -17.616 1.00 94.44 174 MET A N 1
ATOM 1384 C CA . MET A 1 174 ? 5.208 -4.600 -18.541 1.00 94.44 174 MET A CA 1
ATOM 1385 C C . MET A 1 174 ? 5.054 -3.263 -19.273 1.00 94.44 174 MET A C 1
ATOM 1387 O O . MET A 1 174 ? 4.075 -3.037 -19.987 1.00 94.44 174 MET A O 1
ATOM 1391 N N . LYS A 1 175 ? 6.020 -2.364 -19.087 1.00 91.56 175 LYS A N 1
ATOM 1392 C CA . LYS A 1 175 ? 5.904 -0.971 -19.521 1.00 91.56 175 LYS A CA 1
ATOM 1393 C C . LYS A 1 175 ? 7.213 -0.404 -20.059 1.00 91.56 175 LYS A C 1
ATOM 1395 O O . LYS A 1 175 ? 8.295 -0.806 -19.650 1.00 91.56 175 LYS A O 1
ATOM 1400 N N . GLY A 1 176 ? 7.098 0.597 -20.930 1.00 88.75 176 GLY A N 1
ATOM 1401 C CA . GLY A 1 176 ? 8.223 1.456 -21.300 1.00 88.75 176 GLY A CA 1
ATOM 1402 C C . GLY A 1 176 ? 8.559 2.486 -20.214 1.00 88.75 176 GLY A C 1
ATOM 1403 O O . GLY A 1 176 ? 7.835 2.660 -19.228 1.00 88.75 176 GLY A O 1
ATOM 1404 N N . ALA A 1 177 ? 9.647 3.226 -20.414 1.00 87.62 177 ALA A N 1
ATOM 1405 C CA . ALA A 1 177 ? 9.998 4.338 -19.538 1.00 87.62 177 ALA A CA 1
ATOM 1406 C C . ALA A 1 177 ? 8.958 5.475 -19.627 1.00 87.62 177 ALA A C 1
ATOM 1408 O O . ALA A 1 177 ? 8.401 5.751 -20.686 1.00 87.62 177 ALA A O 1
ATOM 1409 N N . GLN A 1 178 ? 8.728 6.166 -18.506 1.00 85.62 178 GLN A N 1
ATOM 1410 C CA . GLN A 1 178 ? 7.941 7.411 -18.432 1.00 85.62 178 GLN A CA 1
ATOM 1411 C C . GLN A 1 178 ? 6.455 7.323 -18.846 1.00 85.62 178 GLN A C 1
ATOM 1413 O O . GLN A 1 178 ? 5.830 8.344 -19.117 1.00 85.62 178 GLN A O 1
ATOM 1418 N N . VAL A 1 179 ? 5.840 6.140 -18.790 1.00 90.69 179 VAL A N 1
ATOM 1419 C CA . VAL A 1 179 ? 4.395 5.948 -19.060 1.00 90.69 179 VAL A CA 1
ATOM 1420 C C . VAL A 1 179 ? 3.501 6.074 -17.814 1.00 90.69 179 VAL A C 1
ATOM 1422 O O . VAL A 1 179 ? 2.379 5.586 -17.779 1.00 90.69 179 VAL A O 1
ATOM 1425 N N . GLY A 1 180 ? 3.998 6.680 -16.734 1.00 90.50 180 GLY A N 1
ATOM 1426 C CA . GLY A 1 180 ? 3.206 6.894 -15.515 1.00 90.50 180 GLY A CA 1
ATOM 1427 C C . GLY A 1 180 ? 2.943 5.644 -14.664 1.00 90.50 180 GLY A C 1
ATOM 1428 O O . GLY A 1 180 ? 2.070 5.690 -13.803 1.00 90.50 180 GLY A O 1
ATOM 1429 N N . GLY A 1 181 ? 3.697 4.552 -14.847 1.00 92.62 181 GLY A N 1
ATOM 1430 C CA . GLY A 1 181 ? 3.531 3.325 -14.050 1.00 92.62 181 GLY A CA 1
ATOM 1431 C C . GLY A 1 181 ? 3.724 3.528 -12.545 1.00 92.62 181 GLY A C 1
ATOM 1432 O O . GLY A 1 181 ? 2.865 3.133 -11.763 1.00 92.62 181 GLY A O 1
ATOM 1433 N N . THR A 1 182 ? 4.762 4.257 -12.132 1.00 93.69 182 THR A N 1
ATOM 1434 C CA . THR A 1 182 ? 4.950 4.607 -10.715 1.00 93.69 182 THR A CA 1
ATOM 1435 C C . THR A 1 182 ? 3.786 5.446 -10.175 1.00 93.69 182 THR A C 1
ATOM 1437 O O . THR A 1 182 ? 3.346 5.241 -9.049 1.00 93.69 182 THR A O 1
ATOM 1440 N N . GLU A 1 183 ? 3.225 6.367 -10.971 1.00 94.69 183 GLU A N 1
ATOM 1441 C CA . GLU A 1 183 ? 2.064 7.157 -10.534 1.00 94.69 183 GLU A CA 1
ATOM 1442 C C . GLU A 1 183 ? 0.778 6.321 -10.462 1.00 94.69 183 GLU A C 1
ATOM 1444 O O . GLU A 1 183 ? -0.041 6.565 -9.582 1.00 94.69 183 GLU A O 1
ATOM 1449 N N . CYS A 1 184 ? 0.623 5.292 -11.303 1.00 96.62 184 CYS A N 1
ATOM 1450 C CA . CYS A 1 184 ? -0.442 4.294 -11.160 1.00 96.62 184 CYS A CA 1
ATOM 1451 C C . CYS A 1 184 ? -0.373 3.609 -9.786 1.00 96.62 184 CYS A C 1
ATOM 1453 O O . CYS A 1 184 ? -1.369 3.570 -9.061 1.00 96.62 184 CYS A O 1
ATOM 1455 N N . GLY A 1 185 ? 0.813 3.142 -9.388 1.00 97.44 185 GLY A N 1
ATOM 1456 C CA . GLY A 1 185 ? 1.018 2.554 -8.065 1.00 97.44 185 GLY A CA 1
ATOM 1457 C C . GLY A 1 185 ? 0.869 3.560 -6.917 1.00 97.44 185 GLY A C 1
ATOM 1458 O O . GLY A 1 185 ? 0.275 3.235 -5.893 1.00 97.44 185 GLY A O 1
ATOM 1459 N N . ASN A 1 186 ? 1.297 4.814 -7.093 1.00 97.12 186 ASN A N 1
ATOM 1460 C CA . ASN A 1 186 ? 1.094 5.869 -6.091 1.00 97.12 186 ASN A CA 1
ATOM 1461 C C . ASN A 1 186 ? -0.391 6.231 -5.916 1.00 97.12 186 ASN A C 1
ATOM 1463 O O . ASN A 1 186 ? -0.829 6.503 -4.797 1.00 97.12 186 ASN A O 1
ATOM 1467 N N . ASN A 1 187 ? -1.180 6.216 -6.996 1.00 97.62 187 ASN A N 1
ATOM 1468 C CA . ASN A 1 187 ? -2.632 6.392 -6.924 1.00 97.62 187 ASN A CA 1
ATOM 1469 C C . ASN A 1 187 ? -3.274 5.257 -6.126 1.00 97.62 187 ASN A C 1
ATOM 1471 O O . ASN A 1 187 ? -4.119 5.508 -5.271 1.00 97.62 187 ASN A O 1
ATOM 1475 N N . TRP A 1 188 ? -2.838 4.021 -6.367 1.00 98.25 188 TRP A N 1
ATOM 1476 C CA . TRP A 1 188 ? -3.293 2.866 -5.605 1.00 98.25 188 TRP A CA 1
ATOM 1477 C C . TRP A 1 188 ? -2.900 2.945 -4.124 1.00 98.25 188 TRP A C 1
ATOM 1479 O O . TRP A 1 188 ? -3.750 2.754 -3.262 1.00 98.25 188 TRP A O 1
ATOM 1489 N N . LEU A 1 189 ? -1.663 3.331 -3.811 1.00 98.06 189 LEU A N 1
ATOM 1490 C CA . LEU A 1 189 ? -1.202 3.570 -2.441 1.00 98.06 189 LEU A CA 1
ATOM 1491 C C . LEU A 1 189 ? -2.064 4.627 -1.736 1.00 98.06 189 LEU A C 1
ATOM 1493 O O . LEU A 1 189 ? -2.539 4.404 -0.623 1.00 98.06 189 LEU A O 1
ATOM 1497 N N . GLY A 1 190 ? -2.310 5.768 -2.384 1.00 96.94 190 GLY A N 1
ATOM 1498 C CA . GLY A 1 190 ? -3.174 6.810 -1.831 1.00 96.94 190 GLY A CA 1
ATOM 1499 C C . GLY A 1 190 ? -4.608 6.321 -1.597 1.00 96.94 190 GLY A C 1
ATOM 1500 O O . GLY A 1 190 ? -5.192 6.611 -0.552 1.00 96.94 190 GLY A O 1
ATOM 1501 N N . TYR A 1 191 ? -5.145 5.520 -2.521 1.00 96.12 191 TYR A N 1
ATOM 1502 C CA . TYR A 1 191 ? -6.439 4.858 -2.364 1.00 96.12 191 TYR A CA 1
ATOM 1503 C C . TYR A 1 191 ? -6.455 3.891 -1.172 1.00 96.12 191 TYR A C 1
ATOM 1505 O O . TYR A 1 191 ? -7.424 3.883 -0.419 1.00 96.12 191 TYR A O 1
ATOM 1513 N N . VAL A 1 192 ? -5.392 3.114 -0.951 1.00 94.69 192 VAL A N 1
ATOM 1514 C CA . VAL A 1 192 ? -5.269 2.224 0.215 1.00 94.69 192 VAL A CA 1
ATOM 1515 C C . VAL A 1 192 ? -5.304 3.032 1.512 1.00 94.69 192 VAL A C 1
ATOM 1517 O O . VAL A 1 192 ? -6.117 2.737 2.383 1.00 94.69 192 VAL A O 1
ATOM 1520 N N . ILE A 1 193 ? -4.510 4.101 1.626 1.00 93.19 193 ILE A N 1
ATOM 1521 C CA . ILE A 1 193 ? -4.494 4.950 2.832 1.00 93.19 193 ILE A CA 1
ATOM 1522 C C . ILE A 1 193 ? -5.867 5.591 3.086 1.00 93.19 193 ILE A C 1
ATOM 1524 O O . ILE A 1 193 ? -6.337 5.655 4.223 1.00 93.19 193 ILE A O 1
ATOM 1528 N N . ASP A 1 194 ? -6.517 6.106 2.041 1.00 91.00 194 ASP A N 1
ATOM 1529 C CA . ASP A 1 194 ? -7.759 6.857 2.203 1.00 91.00 194 ASP A CA 1
ATOM 1530 C C . ASP A 1 194 ? -8.989 5.948 2.350 1.00 91.00 194 ASP A C 1
ATOM 1532 O O . ASP A 1 194 ? -9.872 6.197 3.174 1.00 91.00 194 ASP A O 1
ATOM 1536 N N . HIS A 1 195 ? -9.076 4.898 1.546 1.00 85.81 195 HIS A N 1
ATOM 1537 C CA . HIS A 1 195 ? -10.331 4.204 1.290 1.00 85.81 195 HIS A CA 1
ATOM 1538 C C . HIS A 1 195 ? -10.356 2.771 1.816 1.00 85.81 195 HIS A C 1
ATOM 1540 O O . HIS A 1 195 ? -11.380 2.335 2.327 1.00 85.81 195 HIS A O 1
ATOM 1546 N N . THR A 1 196 ? -9.236 2.048 1.759 1.00 84.94 196 THR A N 1
ATOM 1547 C CA . THR A 1 196 ? -9.164 0.653 2.224 1.00 84.94 196 THR A CA 1
ATOM 1548 C C . THR A 1 196 ? -7.890 0.386 3.033 1.00 84.94 196 THR A C 1
ATOM 1550 O O . THR A 1 196 ? -6.991 -0.323 2.581 1.00 84.94 196 THR A O 1
ATOM 1553 N N . PRO A 1 197 ? -7.768 0.971 4.239 1.00 86.31 197 PRO A N 1
ATOM 1554 C CA . PRO A 1 197 ? -6.551 0.829 5.017 1.00 86.31 197 PRO A CA 1
ATOM 1555 C C . PRO A 1 197 ? -6.198 -0.631 5.291 1.00 86.31 197 PRO A C 1
ATOM 1557 O O . PRO A 1 197 ? -7.060 -1.468 5.557 1.00 86.31 197 PRO A O 1
ATOM 1560 N N . GLY A 1 198 ? -4.909 -0.928 5.205 1.00 87.25 198 GLY A N 1
ATOM 1561 C CA . GLY A 1 198 ? -4.359 -2.236 5.505 1.00 87.25 198 GLY A CA 1
ATOM 1562 C C . GLY A 1 198 ? -2.836 -2.221 5.410 1.00 87.25 198 GLY A C 1
ATOM 1563 O O . GLY A 1 198 ? -2.250 -1.205 5.022 1.00 87.25 198 GLY A O 1
ATOM 1564 N N . PRO A 1 199 ? -2.177 -3.331 5.773 1.00 92.38 199 PRO A N 1
ATOM 1565 C CA . PRO A 1 199 ? -0.730 -3.450 5.671 1.00 92.38 199 PRO A CA 1
ATOM 1566 C C . PRO A 1 199 ? -0.293 -3.448 4.200 1.00 92.38 199 PRO A C 1
ATOM 1568 O O . PRO A 1 199 ? -0.667 -4.342 3.435 1.00 92.38 199 PRO A O 1
ATOM 1571 N N . MET A 1 200 ? 0.507 -2.453 3.816 1.00 97.81 200 MET A N 1
ATOM 1572 C CA . MET A 1 200 ? 1.071 -2.280 2.481 1.00 97.81 200 MET A CA 1
ATOM 1573 C C . MET A 1 200 ? 2.601 -2.298 2.523 1.00 97.81 200 MET A C 1
ATOM 1575 O O . MET A 1 200 ? 3.218 -1.597 3.324 1.00 97.81 200 MET A O 1
ATOM 1579 N N . MET A 1 201 ? 3.220 -3.061 1.627 1.00 98.25 201 MET A N 1
ATOM 1580 C CA . MET A 1 201 ? 4.666 -3.054 1.416 1.00 98.25 201 MET A CA 1
ATOM 1581 C C . MET A 1 201 ? 4.976 -2.466 0.040 1.00 98.25 201 MET A C 1
ATOM 1583 O O . MET A 1 201 ? 4.441 -2.935 -0.962 1.00 98.25 201 MET A O 1
ATOM 1587 N N . TYR A 1 202 ? 5.837 -1.448 -0.001 1.00 98.31 202 TYR A N 1
ATOM 1588 C CA . TYR A 1 202 ? 6.347 -0.839 -1.225 1.00 98.31 202 TYR A CA 1
ATOM 1589 C C . TYR A 1 202 ? 7.836 -1.174 -1.377 1.00 98.31 202 TYR A C 1
ATOM 1591 O O . TYR A 1 202 ? 8.690 -0.639 -0.664 1.00 98.31 202 TYR A O 1
ATOM 1599 N N . VAL A 1 203 ? 8.130 -2.090 -2.295 1.00 98.38 203 VAL A N 1
ATOM 1600 C CA . VAL A 1 203 ? 9.470 -2.554 -2.646 1.00 98.38 203 VAL A CA 1
ATOM 1601 C C . VAL A 1 203 ? 9.998 -1.740 -3.827 1.00 98.38 203 VAL A C 1
ATOM 1603 O O . VAL A 1 203 ? 9.311 -1.553 -4.830 1.00 98.38 203 VAL A O 1
ATOM 1606 N N . LEU A 1 204 ? 11.220 -1.236 -3.686 1.00 98.06 204 LEU A N 1
ATOM 1607 C CA . LEU A 1 204 ? 11.991 -0.581 -4.744 1.00 98.06 204 LEU A CA 1
ATOM 1608 C C . LEU A 1 204 ? 13.312 -1.335 -4.944 1.00 98.06 204 LEU A C 1
ATOM 1610 O O . LEU A 1 204 ? 13.697 -2.078 -4.041 1.00 98.06 204 LEU A O 1
ATOM 1614 N N . PRO A 1 205 ? 14.063 -1.125 -6.043 1.00 97.50 205 PRO A N 1
ATOM 1615 C CA . PRO A 1 205 ? 15.282 -1.901 -6.299 1.00 97.50 205 PRO A CA 1
ATOM 1616 C C . PRO A 1 205 ? 16.292 -1.851 -5.145 1.00 97.50 205 PRO A C 1
ATOM 1618 O O . PRO A 1 205 ? 16.856 -2.866 -4.748 1.00 97.50 205 PRO A O 1
ATOM 1621 N N . THR A 1 206 ? 16.460 -0.678 -4.522 1.00 97.50 206 THR A N 1
ATOM 1622 C CA . THR A 1 206 ? 17.367 -0.503 -3.380 1.00 97.50 206 THR A CA 1
ATOM 1623 C C . THR A 1 206 ? 16.721 0.229 -2.211 1.00 97.50 206 THR A C 1
ATOM 1625 O O . THR A 1 206 ? 15.818 1.056 -2.378 1.00 97.50 206 THR A O 1
ATOM 1628 N N . LEU A 1 207 ? 17.241 -0.009 -1.004 1.00 95.62 207 LEU A N 1
ATOM 1629 C CA . LEU A 1 207 ? 16.812 0.695 0.207 1.00 95.62 207 LEU A CA 1
ATOM 1630 C C . LEU A 1 207 ? 16.975 2.225 0.098 1.00 95.62 207 LEU A C 1
ATOM 1632 O O . LEU A 1 207 ? 16.167 2.982 0.637 1.00 95.62 207 LEU A O 1
ATOM 1636 N N . ASP A 1 208 ? 17.996 2.707 -0.610 1.00 96.75 208 ASP A N 1
ATOM 1637 C CA . ASP A 1 208 ? 18.213 4.145 -0.788 1.00 96.75 208 ASP A CA 1
ATOM 1638 C C . ASP A 1 208 ? 17.235 4.770 -1.788 1.00 96.75 208 ASP A C 1
ATOM 1640 O O . ASP A 1 208 ? 16.775 5.898 -1.566 1.00 96.75 208 ASP A O 1
ATOM 1644 N N . LEU A 1 209 ? 16.836 4.035 -2.834 1.00 97.00 209 LEU A N 1
ATOM 1645 C CA . LEU A 1 209 ? 15.710 4.432 -3.682 1.00 97.00 209 LEU A CA 1
ATOM 1646 C C . LEU A 1 209 ? 14.412 4.476 -2.873 1.00 97.00 209 LEU A C 1
ATOM 1648 O O . LEU A 1 209 ? 13.665 5.445 -2.990 1.00 97.00 209 LEU A O 1
ATOM 1652 N N . ALA A 1 210 ? 14.184 3.512 -1.980 1.00 97.12 210 ALA A N 1
ATOM 1653 C CA . ALA A 1 210 ? 13.014 3.495 -1.107 1.00 97.12 210 ALA A CA 1
ATOM 1654 C C . ALA A 1 210 ? 12.945 4.733 -0.191 1.00 97.12 210 ALA A C 1
ATOM 1656 O O . ALA A 1 210 ? 11.931 5.440 -0.154 1.00 97.12 210 ALA A O 1
ATOM 1657 N N . LYS A 1 211 ? 14.059 5.082 0.470 1.00 96.44 211 LYS A N 1
ATOM 1658 C CA . LYS A 1 211 ? 14.191 6.322 1.259 1.00 96.44 211 LYS A CA 1
ATOM 1659 C C . LYS A 1 211 ? 13.916 7.568 0.414 1.00 96.44 211 LYS A C 1
ATOM 1661 O O . LYS A 1 211 ? 13.216 8.482 0.860 1.00 96.44 211 LYS A O 1
ATOM 1666 N N . ARG A 1 212 ? 14.472 7.620 -0.803 1.00 96.19 212 ARG A N 1
ATOM 1667 C CA . ARG A 1 212 ? 14.298 8.747 -1.728 1.00 96.19 212 ARG A CA 1
ATOM 1668 C C . ARG A 1 212 ? 12.839 8.893 -2.148 1.00 96.19 212 ARG A C 1
ATOM 1670 O O . ARG A 1 212 ? 12.306 9.993 -2.040 1.00 96.19 212 ARG A O 1
ATOM 1677 N N . THR A 1 213 ? 12.189 7.811 -2.562 1.00 96.19 213 THR A N 1
ATOM 1678 C CA . THR A 1 213 ? 10.781 7.797 -2.981 1.00 96.19 213 THR A CA 1
ATOM 1679 C C . THR A 1 213 ? 9.856 8.215 -1.846 1.00 96.19 213 THR A C 1
ATOM 1681 O O . THR A 1 213 ? 9.011 9.091 -2.043 1.00 96.19 213 THR A O 1
ATOM 1684 N N . SER A 1 214 ? 10.070 7.697 -0.635 1.00 95.56 214 SER A N 1
ATOM 1685 C CA . SER A 1 214 ? 9.307 8.127 0.540 1.00 95.56 214 SER A CA 1
ATOM 1686 C C . SER A 1 214 ? 9.425 9.640 0.780 1.00 95.56 214 SER A C 1
ATOM 1688 O O . SER A 1 214 ? 8.412 10.327 0.916 1.00 95.56 214 SER A O 1
ATOM 1690 N N . LYS A 1 215 ? 10.647 10.194 0.754 1.00 93.38 215 LYS A N 1
ATOM 1691 C CA . LYS A 1 215 ? 10.891 11.622 1.026 1.00 93.38 215 LYS A CA 1
ATOM 1692 C C . LYS A 1 215 ? 10.454 12.554 -0.104 1.00 93.38 215 LYS A C 1
ATOM 1694 O O . LYS A 1 215 ? 9.977 13.649 0.166 1.00 93.38 215 LYS A O 1
ATOM 1699 N N . GLN A 1 216 ? 10.696 12.175 -1.355 1.00 91.75 216 GLN A N 1
ATOM 1700 C CA . GLN A 1 216 ? 10.577 13.077 -2.506 1.00 91.75 216 GLN A CA 1
ATOM 1701 C C . GLN A 1 216 ? 9.267 12.915 -3.277 1.00 91.75 216 GLN A C 1
ATOM 1703 O O . GLN A 1 216 ? 8.889 13.837 -3.995 1.00 91.75 216 GLN A O 1
ATOM 1708 N N . ARG A 1 217 ? 8.573 11.777 -3.146 1.00 91.88 217 ARG A N 1
ATOM 1709 C CA . ARG A 1 217 ? 7.306 11.515 -3.846 1.00 91.88 217 ARG A CA 1
ATOM 1710 C C . ARG A 1 217 ? 6.139 11.365 -2.883 1.00 91.88 217 ARG A C 1
ATOM 1712 O O . ARG A 1 217 ? 5.166 12.105 -2.995 1.00 91.88 217 ARG A O 1
ATOM 1719 N N . ILE A 1 218 ? 6.247 10.447 -1.923 1.00 95.00 218 ILE A N 1
ATOM 1720 C CA . ILE A 1 218 ? 5.102 10.078 -1.081 1.00 95.00 218 ILE A CA 1
ATOM 1721 C C . ILE A 1 218 ? 4.818 11.119 0.000 1.00 95.00 218 ILE A C 1
ATOM 1723 O O . ILE A 1 218 ? 3.663 11.491 0.176 1.00 95.00 218 ILE A O 1
ATOM 1727 N N . ALA A 1 219 ? 5.839 11.649 0.680 1.00 92.88 219 ALA A N 1
ATOM 1728 C CA . ALA A 1 219 ? 5.630 12.715 1.662 1.00 92.88 219 ALA A CA 1
ATOM 1729 C C . ALA A 1 219 ? 4.966 13.966 1.040 1.00 92.88 219 ALA A C 1
ATOM 1731 O O . ALA A 1 219 ? 3.909 14.350 1.536 1.00 92.88 219 ALA A O 1
ATOM 1732 N N . PRO A 1 220 ? 5.448 14.524 -0.094 1.00 91.75 220 PRO A N 1
ATOM 1733 C CA . PRO A 1 220 ? 4.751 15.623 -0.767 1.00 91.75 220 PRO A CA 1
ATOM 1734 C C . PRO A 1 220 ? 3.335 15.265 -1.227 1.00 91.75 220 PRO A C 1
ATOM 1736 O O . PRO A 1 220 ? 2.445 16.103 -1.173 1.00 91.75 220 PRO A O 1
ATOM 1739 N N . MET A 1 221 ? 3.096 14.027 -1.673 1.00 93.19 221 MET A N 1
ATOM 1740 C CA . MET A 1 221 ? 1.744 13.584 -2.028 1.00 93.19 221 MET A CA 1
ATOM 1741 C C . MET A 1 221 ? 0.792 13.627 -0.828 1.00 93.19 221 MET A C 1
ATOM 1743 O O . MET A 1 221 ? -0.346 14.057 -0.980 1.00 93.19 221 MET A O 1
ATOM 1747 N N . ILE A 1 222 ? 1.243 13.177 0.346 1.00 93.19 222 ILE A N 1
ATOM 1748 C CA . ILE A 1 222 ? 0.445 13.204 1.577 1.00 93.19 222 ILE A CA 1
ATOM 1749 C C . ILE A 1 222 ? 0.202 14.651 2.023 1.00 93.19 222 ILE A C 1
ATOM 1751 O O . ILE A 1 222 ? -0.922 14.986 2.376 1.00 93.19 222 ILE A O 1
ATOM 1755 N N . GLU A 1 223 ? 1.227 15.506 1.970 1.00 90.88 223 GLU A N 1
ATOM 1756 C CA . GLU A 1 223 ? 1.142 16.924 2.355 1.00 90.88 223 GLU A CA 1
ATOM 1757 C C . GLU A 1 223 ? 0.148 17.721 1.494 1.00 90.88 223 GLU A C 1
ATOM 1759 O O . GLU A 1 223 ? -0.570 18.567 2.015 1.00 90.88 223 GLU A O 1
ATOM 1764 N N . GLU A 1 224 ? 0.077 17.441 0.191 1.00 90.44 224 GLU A N 1
ATOM 1765 C CA . GLU A 1 224 ? -0.825 18.132 -0.745 1.00 90.44 224 GLU A CA 1
ATOM 1766 C C . GLU A 1 224 ? -2.267 17.599 -0.707 1.00 90.44 224 GLU A C 1
ATOM 1768 O O . GLU A 1 224 ? -3.162 18.177 -1.323 1.00 90.44 224 GLU A O 1
ATOM 1773 N N . MET A 1 225 ? -2.518 16.479 -0.023 1.00 92.25 225 MET A N 1
ATOM 1774 C CA . MET A 1 225 ? -3.817 15.806 -0.013 1.00 92.25 225 MET A CA 1
ATOM 1775 C C . MET A 1 225 ? -4.413 15.791 1.401 1.00 92.25 225 MET A C 1
ATOM 1777 O O . MET A 1 225 ? -4.083 14.892 2.177 1.00 92.25 225 MET A O 1
ATOM 1781 N N . PRO A 1 226 ? -5.366 16.692 1.729 1.00 88.81 226 PRO A N 1
ATOM 1782 C CA . PRO A 1 226 ? -5.962 16.779 3.067 1.00 88.81 226 PRO A CA 1
ATOM 1783 C C . PRO A 1 226 ? -6.498 15.442 3.594 1.00 88.81 226 PRO A C 1
ATOM 1785 O O . PRO A 1 226 ? -6.246 15.077 4.736 1.00 88.81 226 PRO A O 1
ATOM 1788 N N . SER A 1 227 ? -7.137 14.642 2.731 1.00 89.00 227 SER A N 1
ATOM 1789 C CA . SER A 1 227 ? -7.676 13.329 3.113 1.00 89.00 227 SER A CA 1
ATOM 1790 C C . SER A 1 227 ? -6.608 12.312 3.535 1.00 89.00 227 SER A C 1
ATOM 1792 O O . SER A 1 227 ? -6.913 11.380 4.275 1.00 89.00 227 SER A O 1
ATOM 1794 N N . LEU A 1 228 ? -5.371 12.458 3.046 1.00 92.06 228 LEU A N 1
ATOM 1795 C CA . LEU A 1 228 ? -4.230 11.642 3.467 1.00 92.06 228 LEU A CA 1
ATOM 1796 C C . LEU A 1 228 ? -3.543 12.254 4.687 1.00 92.06 228 LEU A C 1
ATOM 1798 O O . LEU A 1 228 ? -3.198 11.524 5.612 1.00 92.06 228 LEU A O 1
ATOM 1802 N N . GLN A 1 229 ? -3.379 13.578 4.706 1.00 89.88 229 GLN A N 1
ATOM 1803 C CA . GLN A 1 229 ? -2.751 14.315 5.801 1.00 89.88 229 GLN A CA 1
ATOM 1804 C C . GLN A 1 229 ? -3.493 14.135 7.134 1.00 89.88 229 GLN A C 1
ATOM 1806 O O . GLN A 1 229 ? -2.859 13.968 8.169 1.00 89.88 229 GLN A O 1
ATOM 1811 N N . GLU A 1 230 ? -4.828 14.103 7.112 1.00 86.00 230 GLU A N 1
ATOM 1812 C CA . GLU A 1 230 ? -5.657 13.841 8.298 1.00 86.00 230 GLU A CA 1
ATOM 1813 C C . GLU A 1 230 ? -5.457 12.424 8.869 1.00 86.00 230 GLU A C 1
ATOM 1815 O O . GLU A 1 230 ? -5.703 12.184 10.051 1.00 86.00 230 GLU A O 1
ATOM 1820 N N . LYS A 1 231 ? -5.016 11.467 8.042 1.00 85.00 231 LYS A N 1
ATOM 1821 C CA . LYS A 1 231 ? -4.881 10.048 8.413 1.00 85.00 231 LYS A CA 1
ATOM 1822 C C . LYS A 1 231 ? -3.461 9.663 8.785 1.00 85.00 231 LYS A C 1
ATOM 1824 O O . LYS A 1 231 ? -3.257 8.896 9.724 1.00 85.00 231 LYS A O 1
ATOM 1829 N N . VAL A 1 232 ? -2.482 10.159 8.040 1.00 84.94 232 VAL A N 1
ATOM 1830 C CA . VAL A 1 232 ? -1.073 9.858 8.270 1.00 84.94 232 VAL A CA 1
ATOM 1831 C C . VAL A 1 232 ? -0.546 10.832 9.318 1.00 84.94 232 VAL A C 1
ATOM 1833 O O . VAL A 1 232 ? -0.420 12.024 9.059 1.00 84.94 232 VAL A O 1
ATOM 1836 N N . ARG A 1 233 ? -0.235 10.321 10.514 1.00 70.75 233 ARG A N 1
ATOM 1837 C CA . ARG A 1 233 ? 0.233 11.142 11.646 1.00 70.75 233 ARG A CA 1
ATOM 1838 C C . ARG A 1 233 ? 1.461 11.989 11.280 1.00 70.75 233 ARG A C 1
ATOM 1840 O O . ARG A 1 233 ? 2.329 11.546 10.530 1.00 70.75 233 ARG A O 1
ATOM 1847 N N . ASP A 1 234 ? 1.594 13.179 11.861 1.00 68.38 234 ASP A N 1
ATOM 1848 C CA . ASP A 1 234 ? 2.816 13.976 11.688 1.00 68.38 234 ASP A CA 1
ATOM 1849 C C . ASP A 1 234 ? 4.026 13.212 12.272 1.00 68.38 234 ASP A C 1
ATOM 1851 O O . ASP A 1 234 ? 3.986 12.861 13.458 1.00 68.38 234 ASP A O 1
ATOM 1855 N N . PRO A 1 235 ? 5.106 12.980 11.493 1.00 61.00 235 PRO A N 1
ATOM 1856 C CA . PRO A 1 235 ? 6.355 12.389 11.981 1.00 61.00 235 PRO A CA 1
ATOM 1857 C C . PRO A 1 235 ? 6.970 13.095 13.201 1.00 61.00 235 PRO A C 1
ATOM 1859 O O . PRO A 1 235 ? 7.777 12.510 13.918 1.00 61.00 235 PRO A O 1
ATOM 1862 N N . ARG A 1 236 ? 6.642 14.374 13.426 1.00 59.72 236 ARG A N 1
ATOM 1863 C CA . ARG A 1 236 ? 7.126 15.186 14.555 1.00 59.72 236 ARG A CA 1
ATOM 1864 C C . ARG A 1 236 ? 6.302 15.011 15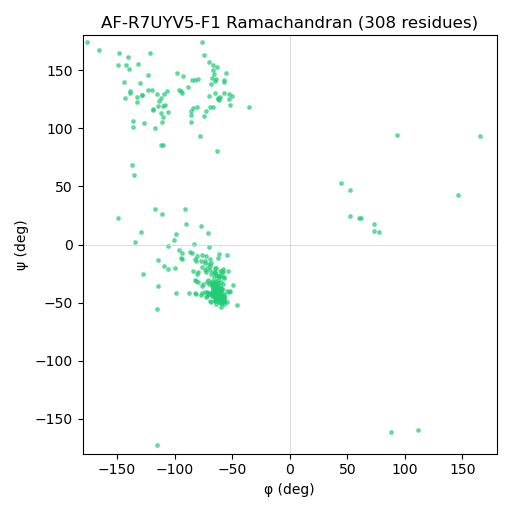.831 1.00 59.72 236 ARG A C 1
ATOM 1866 O O . ARG A 1 236 ? 6.675 15.556 16.869 1.00 59.72 236 ARG A O 1
ATOM 1873 N N . SER A 1 237 ? 5.184 14.288 15.771 1.00 63.97 237 SER A N 1
ATOM 1874 C CA . SER A 1 237 ? 4.395 13.971 16.959 1.00 63.97 237 SER A CA 1
ATOM 1875 C C . SER A 1 237 ? 5.165 13.007 17.868 1.00 63.97 237 SER A C 1
ATOM 1877 O O . SER A 1 237 ? 5.778 12.053 17.393 1.00 63.97 237 SER A O 1
ATOM 1879 N N . ARG A 1 238 ? 5.122 13.240 19.189 1.00 47.91 238 ARG A N 1
ATOM 1880 C CA . ARG A 1 238 ? 5.847 12.439 20.198 1.00 47.91 238 ARG A CA 1
ATOM 1881 C C . ARG A 1 238 ? 5.488 10.945 20.181 1.00 47.91 238 ARG A C 1
ATOM 1883 O O . ARG A 1 238 ? 6.330 10.148 20.571 1.00 47.91 238 ARG A O 1
ATOM 1890 N N . ASP A 1 239 ? 4.303 10.597 19.675 1.00 55.88 239 ASP A N 1
ATOM 1891 C CA . ASP A 1 239 ? 3.786 9.223 19.559 1.00 55.88 239 ASP A CA 1
ATOM 1892 C C . ASP A 1 239 ? 3.556 8.812 18.091 1.00 55.88 239 ASP A C 1
ATOM 1894 O O . ASP A 1 239 ? 2.616 8.078 17.761 1.00 55.88 239 ASP A O 1
ATOM 1898 N N . SER A 1 240 ? 4.346 9.357 17.163 1.00 60.88 240 SER A N 1
ATOM 1899 C CA . SER A 1 240 ? 4.274 8.950 15.762 1.00 60.88 240 SER A CA 1
ATOM 1900 C C . SER A 1 240 ? 5.135 7.698 15.549 1.00 60.88 240 SER A C 1
ATOM 1902 O O . SER A 1 240 ? 6.357 7.761 15.670 1.00 60.88 240 SER A O 1
ATOM 1904 N N . GLY A 1 241 ? 4.524 6.576 15.155 1.00 63.44 241 GLY A N 1
ATOM 1905 C CA . GLY A 1 241 ? 5.239 5.452 14.533 1.00 63.44 241 GLY A CA 1
ATOM 1906 C C . GLY A 1 241 ? 5.713 5.761 13.102 1.00 63.44 241 GLY A C 1
ATOM 1907 O O . GLY A 1 241 ? 6.183 4.883 12.380 1.00 63.44 241 GLY A O 1
ATOM 1908 N N . ASN A 1 242 ? 5.619 7.029 12.673 1.00 79.25 242 ASN A N 1
ATOM 1909 C CA . ASN A 1 242 ? 5.988 7.477 11.339 1.00 79.25 242 ASN A CA 1
ATOM 1910 C C . ASN A 1 242 ? 7.474 7.791 11.247 1.00 79.25 242 ASN A C 1
ATOM 1912 O O . ASN A 1 242 ? 7.981 8.751 11.821 1.00 79.25 242 ASN A O 1
ATOM 1916 N N . THR A 1 243 ? 8.167 7.006 10.431 1.00 87.50 243 THR A N 1
ATOM 1917 C CA . THR A 1 243 ? 9.586 7.178 10.126 1.00 87.50 243 THR A CA 1
ATOM 1918 C C . THR A 1 243 ? 9.774 7.508 8.646 1.00 87.50 243 THR A C 1
ATOM 1920 O O . THR A 1 243 ? 8.821 7.754 7.898 1.00 87.50 243 THR A O 1
ATOM 1923 N N . LEU A 1 244 ? 11.023 7.539 8.178 1.00 90.12 244 LEU A N 1
ATOM 1924 C CA . LEU A 1 244 ? 11.304 7.670 6.751 1.00 90.12 244 LEU A CA 1
ATOM 1925 C C . LEU A 1 244 ? 10.776 6.469 5.953 1.00 90.12 244 LEU A C 1
ATOM 1927 O O . LEU A 1 244 ? 10.300 6.664 4.842 1.00 90.12 244 LEU A O 1
ATOM 1931 N N . LEU A 1 245 ? 10.827 5.258 6.504 1.00 94.19 245 LEU A N 1
ATOM 1932 C CA . LEU A 1 245 ? 10.430 4.030 5.807 1.00 94.19 245 LEU A CA 1
ATOM 1933 C C . LEU A 1 245 ? 9.089 3.465 6.289 1.00 94.19 245 LEU A C 1
ATOM 1935 O O . LEU A 1 245 ? 8.617 2.490 5.723 1.00 94.19 245 LEU A O 1
ATOM 1939 N N . THR A 1 246 ? 8.457 4.100 7.275 1.00 93.94 246 THR A N 1
ATOM 1940 C CA . THR A 1 246 ? 7.184 3.658 7.856 1.00 93.94 246 THR A CA 1
ATOM 1941 C C . THR A 1 246 ? 6.181 4.798 7.863 1.00 93.94 246 THR A C 1
ATOM 1943 O O . THR A 1 246 ? 6.501 5.884 8.348 1.00 93.94 246 THR A O 1
ATOM 1946 N N . LYS A 1 247 ? 4.975 4.555 7.343 1.00 93.06 247 LYS A N 1
ATOM 1947 C CA . LYS A 1 247 ? 3.813 5.446 7.468 1.00 93.06 247 LYS A CA 1
ATOM 1948 C C . LYS A 1 247 ? 2.632 4.657 8.034 1.00 93.06 247 LYS A C 1
ATOM 1950 O O . LYS A 1 247 ? 2.023 3.864 7.331 1.00 93.06 247 LYS A O 1
ATOM 1955 N N . GLU A 1 248 ? 2.318 4.864 9.296 1.00 90.00 248 GLU A N 1
ATOM 1956 C CA . GLU A 1 248 ? 1.128 4.407 9.995 1.00 90.00 248 GLU A CA 1
ATOM 1957 C C . GLU A 1 248 ? -0.061 5.339 9.743 1.00 90.00 248 GLU A C 1
ATOM 1959 O O . GLU A 1 248 ? 0.056 6.573 9.702 1.00 90.00 248 GLU A O 1
ATOM 1964 N N . PHE A 1 249 ? -1.224 4.717 9.601 1.00 86.00 249 PHE A N 1
ATOM 1965 C CA . PHE A 1 249 ? -2.526 5.346 9.432 1.00 86.00 249 PHE A CA 1
ATOM 1966 C C . PHE A 1 249 ? -3.597 4.439 10.071 1.00 86.00 249 PHE A C 1
ATOM 1968 O O . PHE A 1 249 ? -3.313 3.286 10.396 1.00 86.00 249 PHE A O 1
ATOM 1975 N N . PRO A 1 250 ? -4.826 4.921 10.326 1.00 78.81 250 PRO A N 1
ATOM 1976 C CA . PRO A 1 250 ? -5.858 4.102 10.959 1.00 78.81 250 PRO A CA 1
ATOM 1977 C C . PRO A 1 250 ? -6.062 2.775 10.220 1.00 78.81 250 PRO A C 1
ATOM 1979 O O . PRO A 1 250 ? -6.315 2.785 9.020 1.00 78.81 250 PRO A O 1
ATOM 1982 N N . ASN A 1 251 ? -5.959 1.657 10.942 1.00 75.44 251 ASN A N 1
ATOM 1983 C CA . ASN A 1 251 ? -6.106 0.292 10.423 1.00 75.44 251 ASN A CA 1
ATOM 1984 C C . ASN A 1 251 ? -5.093 -0.097 9.324 1.00 75.44 251 ASN A C 1
ATOM 1986 O O . ASN A 1 251 ? -5.346 -1.019 8.551 1.00 75.44 251 ASN A O 1
ATOM 1990 N N . GLY A 1 252 ? -3.933 0.565 9.241 1.00 87.00 252 GLY A N 1
ATOM 1991 C CA . GLY A 1 252 ? -2.911 0.177 8.275 1.00 87.00 252 GLY A CA 1
ATOM 1992 C C . GLY A 1 252 ? -1.529 0.775 8.502 1.00 87.00 252 GLY A C 1
ATOM 1993 O O . GLY A 1 252 ? -1.307 1.691 9.292 1.00 87.00 252 GLY A O 1
ATOM 1994 N N . VAL A 1 253 ? -0.570 0.209 7.783 1.00 92.25 253 VAL A N 1
ATOM 1995 C CA . VAL A 1 253 ? 0.823 0.646 7.792 1.00 92.25 253 VAL A CA 1
ATOM 1996 C C . VAL A 1 253 ? 1.387 0.483 6.393 1.00 92.25 253 VAL A C 1
ATOM 1998 O O . VAL A 1 253 ? 1.108 -0.502 5.718 1.00 92.25 253 VAL A O 1
ATOM 2001 N N . LEU A 1 254 ? 2.180 1.452 5.960 1.00 96.31 254 LEU A N 1
ATOM 2002 C CA . LEU A 1 254 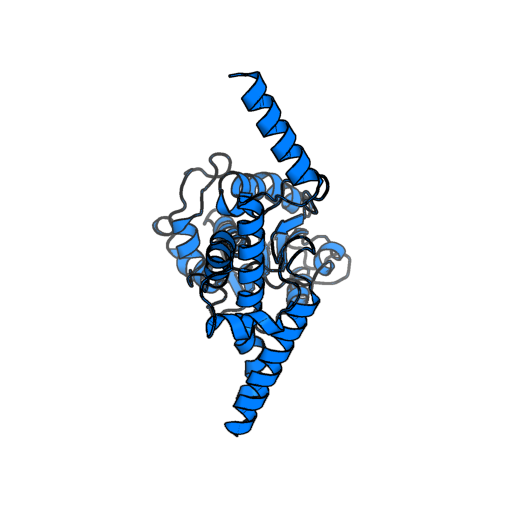? 2.965 1.406 4.739 1.00 96.31 254 LEU A CA 1
ATOM 2003 C C . LEU A 1 254 ? 4.440 1.295 5.114 1.00 96.31 254 LEU A C 1
ATOM 2005 O O . LEU A 1 254 ? 4.983 2.206 5.745 1.00 96.31 254 LEU A O 1
ATOM 2009 N N . ILE A 1 255 ? 5.081 0.208 4.693 1.00 96.81 255 ILE A N 1
ATOM 2010 C CA . ILE A 1 255 ? 6.526 0.011 4.825 1.00 96.81 255 ILE A CA 1
ATOM 2011 C C . ILE A 1 255 ? 7.193 0.108 3.458 1.00 96.81 255 ILE A C 1
ATOM 2013 O O . ILE A 1 255 ? 6.796 -0.559 2.505 1.00 96.81 255 ILE A O 1
ATOM 2017 N N . PHE A 1 256 ? 8.239 0.922 3.386 1.00 97.94 256 PHE A N 1
ATOM 2018 C CA . PHE A 1 256 ? 9.142 1.008 2.247 1.00 97.94 256 PHE A CA 1
ATOM 2019 C C . PHE A 1 256 ? 10.352 0.103 2.483 1.00 97.94 256 PHE A C 1
ATOM 2021 O O . PHE A 1 256 ? 10.988 0.185 3.534 1.00 97.94 256 PHE A O 1
ATOM 2028 N N . THR A 1 257 ? 10.713 -0.714 1.497 1.00 97.56 257 THR A N 1
ATOM 2029 C CA . THR A 1 257 ? 11.889 -1.593 1.570 1.00 97.56 257 THR A CA 1
ATOM 2030 C C . THR A 1 257 ? 12.626 -1.656 0.233 1.00 97.56 257 THR A C 1
ATOM 2032 O O . THR A 1 257 ? 12.082 -1.294 -0.809 1.00 97.56 257 THR A O 1
ATOM 2035 N N . GLY A 1 258 ? 13.885 -2.087 0.275 1.00 97.56 258 GLY A N 1
ATOM 2036 C CA . GLY A 1 258 ? 14.666 -2.417 -0.913 1.00 97.56 258 GLY A CA 1
ATOM 2037 C C . GLY A 1 258 ? 14.553 -3.902 -1.250 1.00 97.56 258 GLY A C 1
ATOM 2038 O O . GLY A 1 258 ? 14.517 -4.727 -0.337 1.00 97.56 258 GLY A O 1
ATOM 2039 N N . ALA A 1 259 ? 14.545 -4.241 -2.538 1.00 97.31 259 ALA A N 1
ATOM 2040 C CA . ALA A 1 259 ? 14.685 -5.612 -3.025 1.00 97.31 259 ALA A CA 1
ATOM 2041 C C . ALA A 1 259 ? 16.047 -6.210 -2.634 1.00 97.31 259 ALA A C 1
ATOM 2043 O O . ALA A 1 259 ? 16.148 -7.405 -2.392 1.00 97.31 259 ALA A O 1
ATOM 2044 N N . ASN A 1 260 ? 17.054 -5.352 -2.458 1.00 96.00 260 ASN A N 1
ATOM 2045 C CA . ASN A 1 260 ? 18.395 -5.689 -1.985 1.00 96.00 260 ASN A CA 1
ATOM 2046 C C . ASN A 1 260 ? 18.519 -5.928 -0.461 1.00 96.00 260 ASN A C 1
ATOM 2048 O O . ASN A 1 260 ? 19.618 -5.832 0.079 1.00 96.00 260 ASN A O 1
ATOM 2052 N N . SER A 1 261 ? 17.416 -6.143 0.265 1.00 95.69 261 SER A N 1
ATOM 2053 C CA . SER A 1 261 ? 17.448 -6.431 1.706 1.00 95.69 261 SER A CA 1
ATOM 2054 C C . SER A 1 261 ? 16.503 -7.573 2.073 1.00 95.69 261 SER A C 1
ATOM 2056 O O . SER A 1 261 ? 15.300 -7.359 2.251 1.00 95.69 261 SER A O 1
ATOM 2058 N N . ALA A 1 262 ? 17.039 -8.781 2.274 1.00 93.69 262 ALA A N 1
ATOM 2059 C CA . ALA A 1 262 ? 16.225 -9.951 2.616 1.00 93.69 262 ALA A CA 1
ATOM 2060 C C . ALA A 1 262 ? 15.507 -9.777 3.964 1.00 93.69 262 ALA A C 1
ATOM 2062 O O . ALA A 1 262 ? 14.351 -10.180 4.133 1.00 93.69 262 ALA A O 1
ATOM 2063 N N . ALA A 1 263 ? 16.162 -9.120 4.927 1.00 94.38 263 ALA A N 1
ATOM 2064 C CA . ALA A 1 263 ? 15.558 -8.769 6.210 1.00 94.38 263 ALA A CA 1
ATOM 2065 C C . ALA A 1 263 ? 14.341 -7.840 6.039 1.00 94.38 263 ALA A C 1
ATOM 2067 O O . ALA A 1 263 ? 13.299 -8.060 6.659 1.00 94.38 263 ALA A O 1
ATOM 2068 N N . GLY A 1 264 ? 14.440 -6.836 5.160 1.00 93.69 264 GLY A N 1
ATOM 2069 C CA . GLY A 1 264 ? 13.340 -5.919 4.860 1.00 93.69 264 GLY A CA 1
ATOM 2070 C C . GLY A 1 264 ? 12.149 -6.620 4.202 1.00 93.69 264 GLY A C 1
ATOM 2071 O O . GLY A 1 264 ? 11.010 -6.436 4.634 1.00 93.69 264 GLY A O 1
ATOM 2072 N N . LEU A 1 265 ? 12.403 -7.505 3.235 1.00 95.06 265 LEU A N 1
ATOM 2073 C CA . LEU A 1 265 ? 11.364 -8.282 2.544 1.00 95.06 265 LEU A CA 1
ATOM 2074 C C . LEU A 1 265 ? 10.625 -9.266 3.460 1.00 95.06 265 LEU A C 1
ATOM 2076 O O . LEU A 1 265 ? 9.491 -9.640 3.176 1.00 95.06 265 LEU A O 1
ATOM 2080 N N . ARG A 1 266 ? 11.236 -9.686 4.574 1.00 91.69 266 ARG A N 1
ATOM 2081 C CA . ARG A 1 266 ? 10.625 -10.606 5.550 1.00 91.69 266 ARG A CA 1
ATOM 2082 C C . ARG A 1 266 ? 9.960 -9.908 6.738 1.00 91.69 266 ARG A C 1
ATOM 2084 O O . ARG A 1 266 ? 9.320 -10.585 7.541 1.00 91.69 266 ARG A O 1
ATOM 2091 N N . SER A 1 267 ? 10.084 -8.585 6.830 1.00 88.50 267 SER A N 1
ATOM 2092 C CA . SER A 1 267 ? 9.797 -7.803 8.040 1.00 88.50 267 SER A CA 1
ATOM 2093 C C . SER A 1 267 ? 8.332 -7.787 8.489 1.00 88.50 267 SER A C 1
ATOM 2095 O O . SER A 1 267 ? 8.077 -7.720 9.689 1.00 88.50 267 SER A O 1
ATOM 2097 N N . MET A 1 268 ? 7.367 -7.862 7.565 1.00 92.19 268 MET A N 1
ATOM 2098 C CA . MET A 1 268 ? 5.937 -7.835 7.894 1.00 92.19 268 MET A CA 1
ATOM 2099 C C . MET A 1 268 ? 5.085 -8.641 6.905 1.00 92.19 268 MET A C 1
ATOM 2101 O O . MET A 1 268 ? 5.457 -8.767 5.736 1.00 92.19 268 MET A O 1
ATOM 2105 N N . PRO A 1 269 ? 3.913 -9.143 7.328 1.00 92.56 269 PRO A N 1
ATOM 2106 C CA . PRO A 1 269 ? 2.839 -9.531 6.417 1.00 92.56 269 PRO A CA 1
ATOM 2107 C C . PRO A 1 269 ? 2.311 -8.314 5.647 1.00 92.56 269 PRO A C 1
ATOM 2109 O O . PRO A 1 269 ? 2.168 -7.243 6.229 1.00 92.56 269 PRO A O 1
ATOM 2112 N N . ALA A 1 270 ? 1.968 -8.470 4.371 1.00 95.44 270 ALA A N 1
ATOM 2113 C CA . ALA A 1 270 ? 1.457 -7.384 3.533 1.00 95.44 270 ALA A CA 1
ATOM 2114 C C . ALA A 1 270 ? 0.212 -7.834 2.765 1.00 95.44 270 ALA A C 1
ATOM 2116 O O . ALA A 1 270 ? 0.269 -8.793 2.004 1.00 95.44 270 ALA A O 1
ATOM 2117 N N . ARG A 1 271 ? -0.912 -7.136 2.938 1.00 94.44 271 ARG A N 1
ATOM 2118 C CA . ARG A 1 271 ? -2.119 -7.360 2.128 1.00 94.44 271 ARG A CA 1
ATOM 2119 C C . ARG A 1 271 ? -1.952 -6.748 0.740 1.00 94.44 271 ARG A C 1
ATOM 2121 O O . ARG A 1 271 ? -2.337 -7.349 -0.259 1.00 94.44 271 ARG A O 1
ATOM 2128 N N . PHE A 1 272 ? -1.371 -5.555 0.697 1.00 98.00 272 PHE A N 1
ATOM 2129 C CA . PHE A 1 272 ? -1.090 -4.817 -0.526 1.00 98.00 272 PHE A CA 1
ATOM 2130 C C . PHE A 1 272 ? 0.421 -4.843 -0.777 1.00 98.00 272 PHE A C 1
ATOM 2132 O O . PHE A 1 272 ? 1.196 -4.392 0.064 1.00 98.00 272 PHE A O 1
ATOM 2139 N N . LEU A 1 273 ? 0.857 -5.383 -1.910 1.00 98.44 273 LEU A N 1
ATOM 2140 C CA . LEU A 1 273 ? 2.270 -5.450 -2.275 1.00 98.44 273 LEU A CA 1
ATOM 2141 C C . LEU A 1 273 ? 2.503 -4.663 -3.563 1.00 98.44 273 LEU A C 1
ATOM 2143 O O . LEU A 1 273 ? 1.975 -5.015 -4.613 1.00 98.44 273 LEU A O 1
ATOM 2147 N N . PHE A 1 274 ? 3.294 -3.601 -3.479 1.00 98.50 274 PHE A N 1
ATOM 2148 C CA . PHE A 1 274 ? 3.714 -2.813 -4.629 1.00 98.50 274 PHE A CA 1
ATOM 2149 C C . PHE A 1 274 ? 5.211 -3.008 -4.839 1.00 98.50 274 PHE A C 1
ATOM 2151 O O . PHE A 1 274 ? 6.006 -2.592 -4.004 1.00 98.50 274 PHE A O 1
ATOM 2158 N N . MET A 1 275 ? 5.595 -3.647 -5.936 1.00 98.12 275 MET A N 1
ATOM 2159 C CA . MET A 1 275 ? 6.986 -3.807 -6.343 1.00 98.12 275 MET A CA 1
ATOM 2160 C C . MET A 1 275 ? 7.205 -2.952 -7.588 1.00 98.12 275 MET A C 1
ATOM 2162 O O . MET A 1 275 ? 6.636 -3.242 -8.630 1.00 98.12 275 MET A O 1
ATOM 2166 N N . ASP A 1 276 ? 7.958 -1.859 -7.476 1.00 96.69 276 ASP A N 1
ATOM 2167 C CA . ASP A 1 276 ? 8.282 -1.015 -8.636 1.00 96.69 276 ASP A CA 1
ATOM 2168 C C . ASP A 1 276 ? 9.669 -1.375 -9.175 1.00 96.69 276 ASP A C 1
ATOM 2170 O O . ASP A 1 276 ? 10.553 -1.757 -8.403 1.00 96.69 276 ASP A O 1
ATOM 2174 N N . GLU A 1 277 ? 9.838 -1.236 -10.492 1.00 94.88 277 GLU A N 1
ATOM 2175 C CA . GLU A 1 277 ? 11.083 -1.524 -11.229 1.00 94.88 277 GLU A CA 1
ATOM 2176 C C . GLU A 1 277 ? 11.644 -2.935 -10.959 1.00 94.88 277 GLU A C 1
ATOM 2178 O O . GLU A 1 277 ? 12.831 -3.110 -10.686 1.00 94.88 277 GLU A O 1
ATOM 2183 N N . VAL A 1 278 ? 10.778 -3.957 -11.016 1.00 95.00 278 VAL A N 1
ATOM 2184 C CA . VAL A 1 278 ? 11.148 -5.363 -10.749 1.00 95.00 278 VAL A CA 1
ATOM 2185 C C . VAL A 1 278 ? 12.217 -5.920 -11.690 1.00 95.00 278 VAL A C 1
ATOM 2187 O O . VAL A 1 278 ? 12.911 -6.864 -11.331 1.00 95.00 278 VAL A O 1
ATOM 2190 N N . ASP A 1 279 ? 12.376 -5.330 -12.875 1.00 93.75 279 ASP A N 1
ATOM 2191 C CA . ASP A 1 279 ? 13.427 -5.651 -13.843 1.00 93.75 279 ASP A CA 1
ATOM 2192 C C . ASP A 1 279 ? 14.833 -5.250 -13.370 1.00 93.75 279 ASP A C 1
ATOM 2194 O O . ASP A 1 279 ? 15.822 -5.740 -13.910 1.00 93.75 279 ASP A O 1
ATOM 2198 N N . ALA A 1 280 ? 14.929 -4.392 -12.351 1.00 95.25 280 ALA A N 1
ATOM 2199 C CA . ALA A 1 280 ? 16.182 -3.977 -11.729 1.00 95.25 280 ALA A CA 1
ATOM 2200 C C . ALA A 1 280 ? 16.495 -4.732 -10.422 1.00 95.25 280 ALA A C 1
ATOM 2202 O O . ALA A 1 280 ? 17.387 -4.314 -9.682 1.00 95.25 280 ALA A O 1
ATOM 2203 N N . TYR A 1 281 ? 15.739 -5.782 -10.083 1.00 97.06 281 TYR A N 1
ATOM 2204 C CA . TYR A 1 281 ? 15.978 -6.571 -8.871 1.00 97.06 281 TYR A CA 1
ATOM 2205 C C . TYR A 1 281 ? 17.037 -7.637 -9.151 1.00 97.06 281 TYR A C 1
ATOM 2207 O O . TYR A 1 281 ? 17.037 -8.246 -10.218 1.00 97.06 281 TYR A O 1
ATOM 2215 N N . ASP A 1 282 ? 17.911 -7.888 -8.178 1.00 94.75 282 ASP A N 1
ATOM 2216 C CA . ASP A 1 282 ? 18.853 -9.004 -8.253 1.00 94.75 282 ASP A CA 1
ATOM 2217 C C . ASP A 1 282 ? 18.106 -10.351 -8.195 1.00 94.75 282 ASP A C 1
ATOM 2219 O O . ASP A 1 282 ? 17.053 -10.471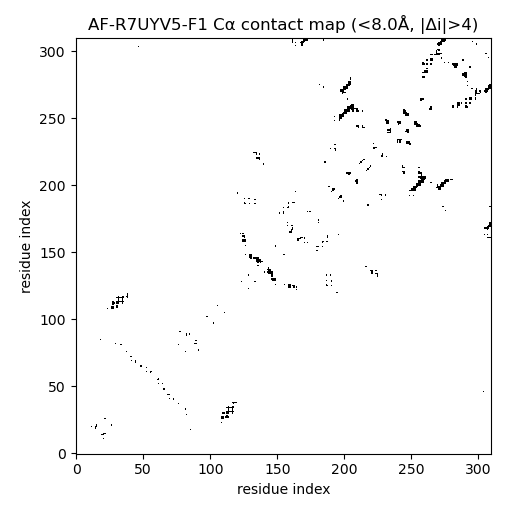 -7.562 1.00 94.75 282 ASP A O 1
ATOM 2223 N N . ASP A 1 283 ? 18.665 -11.387 -8.825 1.00 93.31 283 ASP A N 1
ATOM 2224 C CA . ASP A 1 283 ? 18.074 -12.735 -8.830 1.00 93.31 283 ASP A CA 1
ATOM 2225 C C . ASP A 1 283 ? 18.115 -13.411 -7.451 1.00 93.31 283 ASP A C 1
ATOM 2227 O O . ASP A 1 283 ? 17.292 -14.281 -7.146 1.00 93.31 283 ASP A O 1
ATOM 2231 N N . ASP A 1 284 ? 19.069 -13.005 -6.615 1.00 95.31 284 ASP A N 1
ATOM 2232 C CA . ASP A 1 284 ? 19.277 -13.503 -5.263 1.00 95.31 284 ASP A CA 1
ATOM 2233 C C . ASP A 1 284 ? 19.605 -12.341 -4.323 1.00 95.31 284 ASP A C 1
ATOM 2235 O O . ASP A 1 284 ? 20.470 -11.514 -4.616 1.00 95.31 284 ASP A O 1
ATOM 2239 N N . VAL A 1 285 ? 18.908 -12.283 -3.188 1.00 94.69 285 VAL A N 1
ATOM 2240 C CA . VAL A 1 285 ? 19.201 -11.332 -2.114 1.00 94.69 285 VAL A CA 1
ATOM 2241 C C . VAL A 1 285 ? 19.695 -12.068 -0.879 1.00 94.69 285 VAL A C 1
ATOM 2243 O O . VAL A 1 285 ? 19.007 -12.930 -0.335 1.00 94.69 285 VAL A O 1
ATOM 2246 N N . ASP A 1 286 ? 20.887 -11.691 -0.414 1.00 91.62 286 ASP A N 1
ATOM 2247 C CA . ASP A 1 286 ? 21.526 -12.208 0.803 1.00 91.62 286 ASP A CA 1
ATOM 2248 C C . ASP A 1 286 ? 21.623 -13.755 0.884 1.00 91.62 286 ASP A C 1
ATOM 2250 O O . ASP A 1 286 ? 21.706 -14.312 1.979 1.00 91.62 286 ASP A O 1
ATOM 2254 N N . GLY A 1 287 ? 21.621 -14.477 -0.246 1.00 91.62 287 GLY A N 1
ATOM 2255 C CA . GLY A 1 287 ? 21.627 -15.946 -0.288 1.00 91.62 287 GLY A CA 1
ATOM 2256 C C . GLY A 1 287 ? 20.267 -16.594 0.000 1.00 91.62 287 GLY A C 1
ATOM 2257 O O . GLY A 1 287 ? 20.200 -17.802 0.237 1.00 91.62 287 GLY A O 1
ATOM 2258 N N . GLU A 1 288 ? 19.184 -15.813 0.034 1.00 91.38 288 GLU A N 1
ATOM 2259 C CA . GLU A 1 288 ? 17.829 -16.270 0.370 1.00 91.38 288 GLU A CA 1
ATOM 2260 C C . GLU A 1 288 ? 16.929 -16.494 -0.862 1.00 91.38 288 GLU A C 1
ATOM 2262 O O . GLU A 1 288 ? 15.748 -16.845 -0.722 1.00 91.38 288 GLU A O 1
ATOM 2267 N N . GLY A 1 289 ? 17.476 -16.339 -2.071 1.00 93.38 289 GLY A N 1
ATOM 2268 C CA . GLY A 1 289 ? 16.772 -16.486 -3.340 1.00 93.38 289 GLY A CA 1
ATOM 2269 C C . GLY A 1 289 ? 16.094 -15.204 -3.825 1.00 93.38 289 GLY A C 1
ATOM 2270 O O . GLY A 1 289 ? 16.409 -14.096 -3.397 1.00 93.38 289 GLY A O 1
ATOM 2271 N N . SER A 1 290 ? 15.136 -15.372 -4.741 1.00 96.44 290 SER A N 1
ATOM 2272 C CA . SER A 1 290 ? 14.499 -14.256 -5.451 1.00 96.44 290 SER A CA 1
ATOM 2273 C C . SER A 1 290 ? 13.765 -13.275 -4.517 1.00 96.44 290 SER A C 1
ATOM 2275 O O . SER A 1 290 ? 12.810 -13.684 -3.836 1.00 96.44 290 SER A O 1
ATOM 2277 N N . PRO A 1 291 ? 14.104 -11.969 -4.563 1.00 97.06 291 PRO A N 1
ATOM 2278 C CA . PRO A 1 291 ? 13.404 -10.909 -3.835 1.00 97.06 291 PRO A CA 1
ATOM 2279 C C . PRO A 1 291 ? 11.895 -10.895 -4.085 1.00 97.06 291 PRO A C 1
ATOM 2281 O O . PRO A 1 291 ? 11.104 -10.745 -3.152 1.00 97.06 291 PRO A O 1
ATOM 2284 N N . ILE A 1 292 ? 11.488 -11.110 -5.341 1.00 97.06 292 ILE A N 1
ATOM 2285 C CA . ILE A 1 292 ? 10.082 -11.136 -5.766 1.00 97.06 292 ILE A CA 1
ATOM 2286 C C . ILE A 1 292 ? 9.337 -12.242 -5.013 1.00 97.06 292 ILE A C 1
ATOM 2288 O O . ILE A 1 292 ? 8.296 -12.004 -4.399 1.00 97.06 292 ILE A O 1
ATOM 2292 N N . ASN A 1 293 ? 9.901 -13.451 -4.985 1.00 96.19 293 ASN A N 1
ATOM 2293 C CA . ASN A 1 293 ? 9.288 -14.583 -4.295 1.00 96.19 293 ASN A CA 1
ATOM 2294 C C . ASN A 1 293 ? 9.247 -14.382 -2.774 1.00 96.19 293 ASN A C 1
ATOM 2296 O O . ASN A 1 293 ? 8.265 -14.764 -2.129 1.00 96.19 293 ASN A O 1
ATOM 2300 N N . LEU A 1 294 ? 10.283 -13.778 -2.182 1.00 96.50 294 LEU A N 1
ATOM 2301 C CA . LEU A 1 294 ? 10.299 -13.448 -0.754 1.00 96.50 294 LEU A CA 1
ATOM 2302 C C . LEU A 1 294 ? 9.197 -12.442 -0.393 1.00 96.50 294 LEU A C 1
ATOM 2304 O O . LEU A 1 294 ? 8.470 -12.661 0.583 1.00 96.50 294 LEU A O 1
ATOM 2308 N N . ALA A 1 295 ? 9.027 -11.403 -1.213 1.00 97.19 295 ALA A N 1
ATOM 2309 C CA . ALA A 1 295 ? 7.994 -10.388 -1.045 1.00 97.19 295 ALA A CA 1
ATOM 2310 C C . ALA A 1 295 ? 6.582 -10.974 -1.208 1.00 97.19 295 ALA A C 1
ATOM 2312 O O . ALA A 1 295 ? 5.738 -10.800 -0.330 1.00 97.19 295 ALA A O 1
ATOM 2313 N N . ILE A 1 296 ? 6.326 -11.748 -2.272 1.00 97.06 296 ILE A N 1
ATOM 2314 C CA . ILE A 1 296 ? 5.015 -12.378 -2.515 1.00 97.06 296 ILE A CA 1
ATOM 2315 C C . ILE A 1 296 ? 4.620 -13.287 -1.346 1.00 97.06 296 ILE A C 1
ATOM 2317 O O . ILE A 1 296 ? 3.463 -13.272 -0.921 1.00 97.06 296 ILE A O 1
ATOM 2321 N N . LYS A 1 297 ? 5.567 -14.024 -0.747 1.00 96.19 297 LYS A N 1
ATOM 2322 C CA . LYS A 1 297 ? 5.302 -14.859 0.440 1.00 96.19 297 LYS A CA 1
ATOM 2323 C C . LYS A 1 297 ? 4.773 -14.060 1.638 1.00 96.19 297 LYS A C 1
ATOM 2325 O O . LYS A 1 297 ? 4.108 -14.648 2.487 1.00 96.19 297 LYS A O 1
ATOM 2330 N N . ARG A 1 298 ? 5.016 -12.744 1.727 1.00 96.19 298 ARG A N 1
ATOM 2331 C CA . ARG A 1 298 ? 4.436 -11.888 2.784 1.00 96.19 298 ARG A CA 1
ATOM 2332 C C . ARG A 1 298 ? 2.935 -11.670 2.633 1.00 96.19 298 ARG A C 1
ATOM 2334 O O . ARG A 1 298 ? 2.282 -11.283 3.598 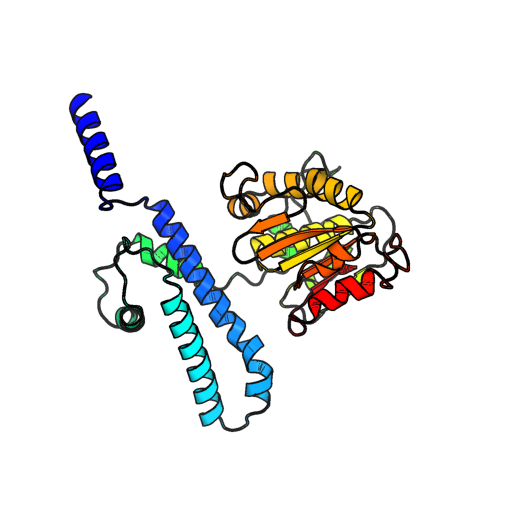1.00 96.19 298 ARG A O 1
ATOM 2341 N N . THR A 1 299 ? 2.384 -11.954 1.457 1.00 95.56 299 THR A N 1
ATOM 2342 C CA . THR A 1 299 ? 0.948 -11.836 1.176 1.00 95.56 299 THR A CA 1
ATOM 2343 C C . THR A 1 299 ? 0.149 -13.083 1.545 1.00 95.56 299 THR A C 1
ATOM 2345 O O . THR A 1 299 ? -1.076 -13.056 1.481 1.00 95.56 299 THR A O 1
ATOM 2348 N N . ALA A 1 300 ? 0.813 -14.172 1.954 1.00 89.38 300 ALA A N 1
ATOM 2349 C CA . ALA A 1 300 ? 0.181 -15.477 2.156 1.00 89.38 300 ALA A CA 1
ATOM 2350 C C . ALA A 1 300 ? -0.960 -15.455 3.189 1.00 89.38 300 ALA A C 1
ATOM 2352 O O . ALA A 1 300 ? -1.988 -16.087 2.969 1.00 89.38 300 ALA A O 1
ATOM 2353 N N . THR A 1 301 ? -0.819 -14.685 4.274 1.00 83.38 301 THR A N 1
ATOM 2354 C CA . THR A 1 301 ? -1.864 -14.523 5.304 1.00 83.38 301 THR A CA 1
ATOM 2355 C C . THR A 1 301 ? -3.135 -13.849 4.767 1.00 83.38 301 THR A C 1
ATOM 2357 O O . THR A 1 301 ? -4.198 -13.991 5.357 1.00 83.38 301 THR A O 1
ATOM 2360 N N . PHE A 1 302 ? -3.041 -13.142 3.638 1.00 85.06 302 PHE A N 1
ATOM 2361 C CA . PHE A 1 302 ? -4.139 -12.415 2.997 1.00 85.06 302 PHE A CA 1
ATOM 2362 C C . PHE A 1 302 ? -4.558 -13.056 1.669 1.00 85.06 302 PHE A C 1
ATOM 2364 O O . PHE A 1 302 ? -5.064 -12.366 0.790 1.00 85.06 302 PHE A O 1
ATOM 2371 N N . SER A 1 303 ? -4.341 -14.362 1.487 1.00 79.19 303 SER A N 1
ATOM 2372 C CA . SER A 1 303 ? -4.580 -15.061 0.214 1.00 79.19 303 SER A CA 1
ATOM 2373 C C . SER A 1 303 ? -5.957 -14.794 -0.406 1.00 79.19 303 SER A C 1
ATOM 2375 O O . SER A 1 303 ? -6.036 -14.675 -1.619 1.00 79.19 303 SER A O 1
ATOM 2377 N N . ARG A 1 304 ? -7.013 -14.621 0.404 1.00 73.19 304 ARG A N 1
ATOM 2378 C CA . ARG A 1 304 ? -8.380 -14.344 -0.077 1.00 73.19 304 ARG A CA 1
ATOM 2379 C C . ARG A 1 304 ? -8.596 -12.928 -0.630 1.00 73.19 304 ARG A C 1
ATOM 2381 O O . ARG A 1 304 ? -9.547 -12.714 -1.371 1.00 73.19 304 ARG A O 1
ATOM 2388 N N . ASN A 1 305 ? -7.788 -11.941 -0.234 1.00 80.50 305 ASN A N 1
ATOM 2389 C CA . ASN A 1 305 ? -8.051 -10.529 -0.558 1.00 80.50 305 ASN A CA 1
ATOM 2390 C C . ASN A 1 305 ? -6.794 -9.655 -0.724 1.00 80.50 305 ASN A C 1
ATOM 2392 O O . ASN A 1 305 ? -6.855 -8.424 -0.569 1.00 80.50 305 ASN A O 1
ATOM 2396 N N . ARG A 1 306 ? -5.655 -10.286 -1.022 1.00 92.00 306 ARG A N 1
ATOM 2397 C CA . ARG A 1 306 ? -4.398 -9.614 -1.358 1.00 92.00 306 ARG A CA 1
ATOM 2398 C C . ARG A 1 306 ? -4.482 -8.931 -2.717 1.00 92.00 306 ARG A C 1
ATOM 2400 O O . ARG A 1 306 ? -5.253 -9.319 -3.593 1.00 92.00 306 ARG A O 1
ATOM 2407 N N . LYS A 1 307 ? -3.625 -7.936 -2.902 1.00 96.94 307 LYS A N 1
ATOM 2408 C CA . LYS A 1 307 ? -3.432 -7.258 -4.183 1.00 96.94 307 LYS A CA 1
ATOM 2409 C C . LYS A 1 307 ? -1.951 -7.000 -4.402 1.00 96.94 307 LYS A C 1
ATOM 2411 O O . LYS A 1 307 ? -1.274 -6.505 -3.499 1.00 96.94 307 LYS A O 1
ATOM 2416 N N . ILE A 1 308 ? -1.461 -7.332 -5.588 1.00 98.31 308 ILE A N 1
ATOM 2417 C CA . ILE A 1 308 ? -0.052 -7.237 -5.954 1.00 98.31 308 ILE A CA 1
ATOM 2418 C C . ILE A 1 308 ? 0.072 -6.448 -7.258 1.00 98.31 308 ILE A C 1
ATOM 2420 O O . ILE A 1 308 ? -0.581 -6.785 -8.244 1.00 98.31 308 ILE A O 1
ATOM 2424 N N . LEU A 1 309 ? 0.925 -5.426 -7.263 1.00 98.38 309 LEU A N 1
ATOM 2425 C CA . LEU A 1 309 ? 1.353 -4.702 -8.458 1.00 98.38 309 LEU A CA 1
ATOM 2426 C C . LEU A 1 309 ? 2.852 -4.922 -8.663 1.00 98.38 309 LEU A C 1
ATOM 2428 O O . LEU A 1 309 ? 3.618 -4.708 -7.719 1.00 98.38 309 LEU A O 1
ATOM 2432 N N . MET A 1 310 ? 3.247 -5.313 -9.875 1.00 95.44 310 MET A N 1
ATOM 2433 C CA . MET A 1 310 ? 4.642 -5.414 -10.323 1.00 95.44 310 MET A CA 1
ATOM 2434 C C . MET A 1 310 ? 4.816 -4.985 -11.769 1.00 95.44 310 MET A C 1
ATOM 2436 O O . MET A 1 310 ? 3.831 -5.143 -12.520 1.00 95.44 310 MET A O 1
#

Nearest PDB structures (foldseek):
  4zni-assembly1_A  TM=6.218E-01  e=7.546E-04  Oshimavirus P7426
  5jsb-assembly1_B  TM=4.511E-01  e=5.054E+00  synthetic construct
  4xgt-assembly1_A  TM=4.757E-01  e=2.414E+00  Neurospora crassa

Foldseek 3Di:
DVVVVVVVVVVVVVCVVVLVDDDLVVLLQLLLLLLQLLQVLVVCLCLVCVVVLVPDDDPVVSVVVSVVSNVVSLVVSLVVCSDDPSPPDNDSVVVVVVVPDDPPPDDPSNVVSNVNSNDQQDQDFLQRQQQVFFFAPPQHDPDGGRDDCVVQVVLVVVRRCQRLPHPNAEDEDDDDPPSCQVVSVLSSVQCCQQPNAAEEEEEEQAQVVLLCCLVRPVVSRQVVTPSSVVFFDDPPDPPHPDDSQWTDGSHHIYGYHYLQALCSLQVAQGLEYEYPPLVSHDQDHPNPGGSVVSNVVSNVVVVSRGHYYD

Secondary structure (DSSP, 8-state):
-HHHHHHHHHHHHHHHHTTS---HHHHHHHHHHHHHHHHHHHHTHHHHHHHHHHT---HHHHHHHHHHHHHHHHHHHHHTT-S-TTSS---TTTHHHHTTS-SSSS-THHHHHHHHHHSPPP---HHHHHHHH-EE-TTT-SS-EE--GGGSTTHHHHHHHTSTTSS--EE-----TTSSHHHHHHHHHHHHHHHS--EEEEEESSHHHHHHHIIIIIHHHHHT-HHHHTTS--TTSTT----SSEEEETTEEEEEEETT-HHHHHSS--SEEEE--GGGS-S-STTS--HHHHHHHTTGGGTTT-EEE-

InterPro domains:
  IPR027417 P-loop containing nucleoside triphosphate hydrolase [G3DSA:3.40.50.300] (131-310)
  IPR046453 Phage terminase large subunit GpA, ATPase domain [PF05876] (142-310)